Protein AF-A0A956FKY3-F1 (afdb_monomer)

pLDDT: mean 94.18, std 8.31, range [30.08, 98.75]

Mean predicted aligned error: 4.81 Å

Structure (mmCIF, N/CA/C/O backbone):
data_AF-A0A956FKY3-F1
#
_entry.id   AF-A0A956FKY3-F1
#
loop_
_atom_site.group_PDB
_atom_site.id
_atom_site.type_symbol
_atom_site.label_atom_id
_atom_site.label_alt_id
_atom_site.label_comp_id
_atom_site.label_asym_id
_atom_site.label_entity_id
_atom_site.label_seq_id
_atom_site.pdbx_PDB_ins_code
_atom_site.Cartn_x
_atom_site.Cartn_y
_atom_site.Cartn_z
_atom_site.occupancy
_atom_site.B_iso_or_equiv
_atom_site.auth_seq_id
_atom_site.auth_comp_id
_atom_site.auth_asym_id
_atom_site.auth_atom_id
_atom_site.pdbx_PDB_model_num
ATOM 1 N N . MET A 1 1 ? 9.135 12.611 33.250 1.00 30.08 1 MET A N 1
ATOM 2 C CA . MET A 1 1 ? 7.879 13.272 32.834 1.00 30.08 1 MET A CA 1
ATOM 3 C C . MET A 1 1 ? 7.200 12.344 31.849 1.00 30.08 1 MET A C 1
ATOM 5 O O . MET A 1 1 ? 7.888 11.856 30.963 1.00 30.08 1 MET A O 1
ATOM 9 N N . ALA A 1 2 ? 5.931 12.002 32.060 1.00 38.00 2 ALA A N 1
ATOM 10 C CA . ALA A 1 2 ? 5.207 11.146 31.126 1.00 38.00 2 ALA A CA 1
ATOM 11 C C . ALA A 1 2 ? 5.040 11.893 29.791 1.00 38.00 2 ALA A C 1
ATOM 13 O O . ALA A 1 2 ? 4.753 13.088 29.792 1.00 38.00 2 ALA A O 1
ATOM 14 N N . SER A 1 3 ? 5.276 11.222 28.660 1.00 47.31 3 SER A N 1
ATOM 15 C CA . SER A 1 3 ? 4.963 11.788 27.342 1.00 47.31 3 SER A CA 1
ATOM 16 C C . SER A 1 3 ? 3.470 12.150 27.273 1.00 47.31 3 SER A C 1
ATOM 18 O O . SER A 1 3 ? 2.673 11.409 27.851 1.00 47.31 3 SER A O 1
ATOM 20 N N . PRO A 1 4 ? 3.064 13.203 26.537 1.00 54.38 4 PRO A N 1
ATOM 21 C CA . PRO A 1 4 ? 1.665 13.648 26.448 1.00 54.38 4 PRO A CA 1
ATOM 22 C C . PRO A 1 4 ? 0.644 12.531 26.141 1.00 54.38 4 PRO A C 1
ATOM 24 O O . PRO A 1 4 ? -0.474 12.567 26.642 1.00 54.38 4 PRO A O 1
ATOM 27 N N . SER A 1 5 ? 1.057 11.495 25.398 1.00 66.69 5 SER A N 1
ATOM 28 C CA . SER A 1 5 ? 0.263 10.289 25.093 1.00 66.69 5 SER A CA 1
ATOM 29 C C . SER A 1 5 ? -0.125 9.450 26.323 1.00 66.69 5 SER A C 1
ATOM 31 O O . SER A 1 5 ? -1.253 8.968 26.435 1.00 66.69 5 SER A O 1
ATOM 33 N N . HIS A 1 6 ? 0.772 9.312 27.303 1.00 73.69 6 HIS A N 1
ATOM 34 C CA . HIS A 1 6 ? 0.527 8.470 28.478 1.00 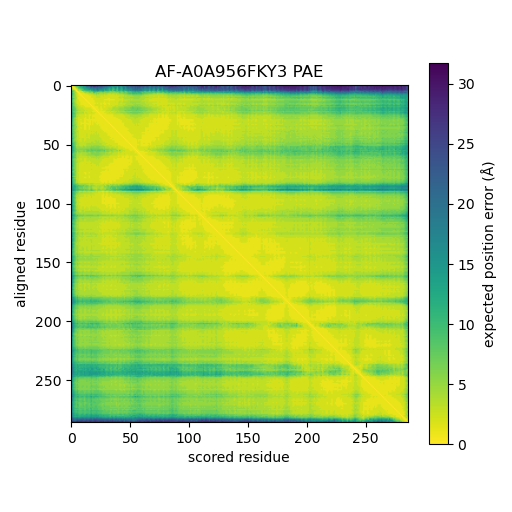73.69 6 HIS A CA 1
ATOM 35 C C . HIS A 1 6 ? -0.519 9.064 29.430 1.00 73.69 6 HIS A C 1
ATOM 37 O O . HIS A 1 6 ? -1.274 8.320 30.060 1.00 73.69 6 HIS A O 1
ATOM 43 N N . ASP A 1 7 ? -0.567 10.390 29.561 1.00 82.12 7 ASP A N 1
ATOM 44 C CA . ASP A 1 7 ? -1.541 11.050 30.435 1.00 82.12 7 ASP A CA 1
ATOM 45 C C . ASP A 1 7 ? -2.946 11.031 29.828 1.00 82.12 7 ASP A C 1
ATOM 47 O O . ASP A 1 7 ? -3.924 10.824 30.544 1.00 82.12 7 ASP A O 1
ATOM 51 N N . GLU A 1 8 ? -3.040 11.129 28.505 1.00 85.94 8 GLU A N 1
ATOM 52 C CA . GLU A 1 8 ? -4.288 10.994 27.757 1.00 85.94 8 GLU A CA 1
ATOM 53 C C . GLU A 1 8 ? -4.901 9.591 27.889 1.00 85.94 8 GLU A C 1
ATOM 55 O O . GLU A 1 8 ? -6.055 9.469 28.304 1.00 85.94 8 GLU A O 1
ATOM 60 N N . LEU A 1 9 ? -4.121 8.526 27.651 1.00 90.81 9 LEU A N 1
ATOM 61 C CA . LEU A 1 9 ? -4.578 7.138 27.827 1.00 90.81 9 LEU A CA 1
ATOM 62 C C . LEU A 1 9 ? -5.070 6.874 29.254 1.00 90.81 9 LEU A C 1
ATOM 64 O O . LEU A 1 9 ? -6.111 6.251 29.467 1.00 90.81 9 LEU A O 1
ATOM 68 N N . ARG A 1 10 ? -4.330 7.365 30.253 1.00 91.88 10 ARG A N 1
ATOM 69 C CA . ARG A 1 10 ? -4.696 7.219 31.667 1.00 91.88 10 ARG A CA 1
ATOM 70 C C . ARG A 1 10 ? -6.016 7.920 31.984 1.00 91.88 10 ARG A C 1
ATOM 72 O O . ARG A 1 10 ? -6.827 7.375 32.732 1.00 91.88 10 ARG A O 1
ATOM 79 N N . ASN A 1 11 ? -6.221 9.116 31.439 1.00 93.06 11 ASN A N 1
ATOM 80 C CA . ASN A 1 11 ? -7.438 9.891 31.653 1.00 93.06 11 ASN A CA 1
ATOM 81 C C . ASN A 1 11 ? -8.646 9.242 30.965 1.00 93.06 11 ASN A C 1
ATOM 83 O O . ASN A 1 11 ? -9.682 9.104 31.610 1.00 93.06 11 ASN A O 1
ATOM 87 N N . LEU A 1 12 ? -8.498 8.762 29.724 1.00 94.56 12 LEU A N 1
ATOM 88 C CA . LEU A 1 12 ? -9.552 8.027 29.011 1.00 94.56 12 LEU A CA 1
ATOM 89 C C . LEU A 1 12 ? -9.970 6.762 29.766 1.00 94.56 12 LEU A C 1
ATOM 91 O O . LEU A 1 12 ? -11.156 6.556 30.000 1.00 94.56 12 LEU A O 1
ATOM 95 N N . ARG A 1 13 ? -9.006 5.959 30.236 1.00 96.50 13 ARG A N 1
ATOM 96 C CA . ARG A 1 13 ? -9.297 4.756 31.038 1.00 96.50 13 ARG A CA 1
ATOM 97 C C . ARG A 1 13 ? -10.067 5.075 32.316 1.00 96.50 13 ARG A C 1
ATOM 99 O O . ARG A 1 13 ? -10.985 4.346 32.673 1.00 96.50 13 ARG A O 1
ATOM 106 N N . ARG A 1 14 ? -9.694 6.152 33.016 1.00 96.19 14 ARG A N 1
ATOM 107 C CA . ARG A 1 14 ? -10.397 6.593 34.232 1.00 96.19 14 ARG A CA 1
ATOM 108 C C . ARG A 1 14 ? -11.817 7.049 33.939 1.00 96.19 14 ARG A C 1
ATOM 110 O O . ARG A 1 14 ? -12.701 6.744 34.728 1.00 96.19 14 ARG A O 1
ATOM 117 N N . LEU A 1 15 ? -12.009 7.772 32.838 1.00 95.62 15 LEU A N 1
ATOM 118 C CA . LEU A 1 15 ? -13.326 8.223 32.412 1.00 95.62 15 LEU A CA 1
ATOM 119 C C . LEU A 1 15 ? -14.222 7.022 32.098 1.00 95.62 15 LEU A C 1
ATOM 121 O O . LEU A 1 15 ? -15.263 6.888 32.722 1.00 95.62 15 LEU A O 1
ATOM 125 N N . ILE A 1 16 ? -13.758 6.098 31.250 1.00 96.31 16 ILE A N 1
ATOM 126 C CA . ILE A 1 16 ? -14.490 4.872 30.888 1.00 96.31 16 ILE A CA 1
ATOM 127 C C . ILE A 1 16 ? -14.849 4.048 32.131 1.00 96.31 16 ILE A C 1
ATOM 129 O O . ILE A 1 16 ? -15.977 3.589 32.258 1.00 96.31 16 ILE A O 1
ATOM 133 N N . ALA A 1 17 ? -13.922 3.896 33.082 1.00 96.56 17 ALA A N 1
ATOM 134 C CA . ALA A 1 17 ? -14.175 3.162 34.324 1.00 96.56 17 ALA A CA 1
ATOM 135 C C . ALA A 1 17 ? -15.218 3.828 35.244 1.00 96.56 17 ALA A C 1
ATOM 137 O O . ALA A 1 17 ? -15.746 3.170 36.138 1.00 96.56 17 ALA A O 1
ATOM 138 N N . ALA A 1 18 ? -15.480 5.123 35.062 1.00 96.62 18 ALA A N 1
ATOM 139 C CA . ALA A 1 18 ? -16.460 5.894 35.823 1.00 96.62 18 ALA A CA 1
ATOM 140 C C . ALA A 1 18 ? -17.780 6.116 35.061 1.00 96.62 18 ALA A C 1
ATOM 142 O O . ALA A 1 18 ? -18.677 6.770 35.595 1.00 96.62 18 ALA A O 1
ATOM 143 N N . THR A 1 19 ? -17.903 5.605 33.834 1.00 96.12 19 THR A N 1
ATOM 144 C CA . THR A 1 19 ? -19.086 5.753 32.981 1.00 96.12 19 THR A CA 1
ATOM 145 C C . THR A 1 19 ? -19.807 4.413 32.860 1.00 96.12 19 THR A C 1
ATOM 147 O O . THR A 1 19 ? -19.181 3.365 32.727 1.00 96.12 19 THR A O 1
ATOM 150 N N . GLU A 1 20 ? -21.136 4.434 32.909 1.00 94.94 20 GLU A N 1
ATOM 151 C CA . GLU A 1 20 ? -21.949 3.232 32.718 1.00 94.94 20 GLU A CA 1
ATOM 152 C C . GLU A 1 20 ? -21.892 2.772 31.248 1.00 94.94 20 GLU A C 1
ATOM 154 O O . GLU A 1 20 ? -22.045 3.607 30.356 1.00 94.94 20 GLU A O 1
ATOM 159 N N . PRO A 1 21 ? -21.755 1.467 30.947 1.00 93.31 21 PRO A N 1
ATOM 160 C CA . PRO A 1 21 ? -21.710 0.972 29.565 1.00 93.31 21 PRO A CA 1
ATOM 161 C C . PRO A 1 21 ? -22.947 1.289 28.713 1.00 93.31 21 PRO A C 1
ATOM 163 O O . PRO A 1 21 ? -22.881 1.216 27.488 1.00 93.31 21 PRO A O 1
ATOM 166 N N . SER A 1 22 ? -24.081 1.600 29.348 1.00 92.31 22 SER A N 1
ATOM 167 C CA . SER A 1 22 ? -25.326 2.006 28.685 1.00 92.31 22 SER A CA 1
ATOM 168 C C . SER A 1 22 ? -25.385 3.500 28.345 1.00 92.31 22 SER A C 1
ATOM 170 O O . SER A 1 22 ? -26.332 3.928 27.682 1.00 92.31 22 SER A O 1
ATOM 172 N N . ASP A 1 23 ? -24.399 4.288 28.784 1.00 94.31 23 ASP A N 1
ATOM 173 C CA . ASP A 1 23 ? -24.273 5.697 28.428 1.00 94.31 23 ASP A CA 1
ATOM 174 C C . ASP A 1 23 ? -24.096 5.849 26.907 1.00 94.31 23 ASP A C 1
ATOM 176 O O . ASP A 1 23 ? -23.362 5.095 26.261 1.00 94.31 23 ASP A O 1
ATOM 180 N N . ALA A 1 24 ? -24.780 6.835 26.325 1.00 91.19 24 ALA A N 1
ATOM 181 C CA . ALA A 1 24 ? -24.771 7.076 24.885 1.00 91.19 24 ALA A CA 1
ATOM 182 C C . ALA A 1 24 ? -23.376 7.442 24.346 1.00 91.19 24 ALA A C 1
ATOM 184 O O . ALA A 1 24 ? -23.082 7.162 23.180 1.00 91.19 24 ALA A O 1
ATOM 185 N N . ASP A 1 25 ? -22.518 8.032 25.184 1.00 92.25 25 ASP A N 1
ATOM 186 C CA . ASP A 1 25 ? -21.156 8.425 24.823 1.00 92.25 25 ASP A CA 1
ATOM 187 C C . ASP A 1 25 ? -20.130 7.305 25.063 1.00 92.25 25 ASP A C 1
ATOM 189 O O . ASP A 1 25 ? -19.002 7.390 24.573 1.00 92.25 25 ASP A O 1
ATOM 193 N N . TYR A 1 26 ? -20.497 6.223 25.757 1.00 95.56 26 TYR A N 1
ATOM 194 C CA . TYR A 1 26 ? -19.585 5.115 26.054 1.00 95.56 26 TYR A CA 1
ATOM 195 C C . TYR A 1 26 ? -18.869 4.532 24.817 1.00 95.56 26 TYR A C 1
ATOM 197 O O . TYR A 1 26 ? -17.637 4.459 24.838 1.00 95.56 26 TYR A O 1
ATOM 205 N N . PRO A 1 27 ? -19.551 4.181 23.701 1.00 96.00 27 PRO A N 1
ATOM 206 C CA . PRO A 1 27 ? -18.868 3.619 22.531 1.00 96.00 27 PRO A CA 1
ATOM 207 C C . PRO A 1 27 ? -17.919 4.618 21.852 1.00 96.00 27 PRO A C 1
ATOM 209 O O . PRO A 1 27 ? -16.913 4.217 21.271 1.00 96.00 27 PRO A O 1
ATOM 212 N N . GLU A 1 28 ? -18.186 5.922 21.963 1.00 96.12 28 GLU A N 1
ATOM 213 C CA . GLU A 1 28 ? -17.266 6.965 21.500 1.00 96.12 28 GLU A CA 1
ATOM 214 C C . GLU A 1 28 ? -15.996 7.005 22.363 1.00 96.12 28 GLU A C 1
ATOM 216 O O . GLU A 1 28 ? -14.896 7.182 21.838 1.00 96.12 28 GLU A O 1
ATOM 221 N N . MET A 1 29 ? -16.120 6.818 23.680 1.00 96.44 29 MET A N 1
ATOM 222 C CA . MET A 1 29 ? -14.962 6.743 24.577 1.00 96.44 29 MET A CA 1
ATOM 223 C C . MET A 1 29 ? -14.114 5.499 24.298 1.00 96.44 29 MET A C 1
ATOM 225 O O . MET A 1 29 ? -12.886 5.612 24.234 1.00 96.44 29 MET A O 1
ATOM 229 N N . LEU A 1 30 ? -14.753 4.342 24.079 1.00 97.62 30 LEU A N 1
ATOM 230 C CA . LEU A 1 30 ? -14.067 3.116 23.661 1.00 97.62 30 LEU A CA 1
ATOM 231 C C . LEU A 1 30 ? -13.315 3.329 22.345 1.00 97.62 30 LEU A C 1
ATOM 233 O O . LEU A 1 30 ? -12.148 2.952 22.247 1.00 97.62 30 LEU A O 1
ATOM 237 N N . LEU A 1 31 ? -13.953 3.980 21.365 1.00 97.44 31 LEU A N 1
ATOM 238 C CA . LEU A 1 31 ? -13.365 4.225 20.048 1.00 97.44 31 LEU A CA 1
ATOM 239 C C . LEU A 1 31 ? -12.107 5.086 20.175 1.00 97.44 31 LEU A C 1
ATOM 241 O O . LEU A 1 31 ? -11.050 4.714 19.676 1.00 97.44 31 LEU A O 1
ATOM 245 N N . ARG A 1 32 ? -12.193 6.188 20.927 1.00 96.88 32 ARG A N 1
ATOM 246 C CA . ARG A 1 32 ? -11.050 7.080 21.178 1.00 96.88 32 ARG A CA 1
ATOM 247 C C . ARG A 1 32 ? -9.908 6.379 21.900 1.00 96.88 32 ARG A C 1
ATOM 249 O O . ARG A 1 32 ? -8.746 6.624 21.584 1.00 96.88 32 ARG A O 1
ATOM 256 N N . LEU A 1 33 ? -10.218 5.523 22.876 1.00 97.81 33 LEU A N 1
ATOM 257 C CA . LEU A 1 33 ? -9.195 4.732 23.551 1.00 97.81 33 LEU A CA 1
ATOM 258 C C . LEU A 1 33 ? -8.532 3.755 22.570 1.00 97.81 33 LEU A C 1
ATOM 260 O O . LEU A 1 33 ? -7.306 3.695 22.528 1.00 97.81 33 LEU A O 1
ATOM 264 N N . ALA A 1 34 ? -9.314 3.038 21.760 1.00 98.06 34 ALA A N 1
ATOM 265 C CA . ALA A 1 34 ? -8.808 2.095 20.766 1.00 98.06 34 ALA A CA 1
ATOM 266 C C . ALA A 1 34 ? -7.906 2.777 19.723 1.00 98.06 34 ALA A C 1
ATOM 268 O O . ALA A 1 34 ? -6.781 2.322 19.504 1.00 98.06 34 ALA A O 1
ATOM 269 N N . ASP A 1 35 ? -8.345 3.904 19.156 1.00 96.56 35 ASP A N 1
ATOM 270 C CA . ASP A 1 35 ? -7.558 4.712 18.216 1.00 96.56 35 ASP A CA 1
ATOM 271 C C . ASP A 1 35 ? -6.221 5.127 18.840 1.00 96.56 35 ASP A C 1
ATOM 273 O O . ASP A 1 35 ? -5.154 4.959 18.241 1.00 96.56 35 ASP A O 1
ATOM 277 N N . ARG A 1 36 ? -6.249 5.588 20.097 1.00 96.31 36 ARG A N 1
ATOM 278 C CA . ARG A 1 36 ? -5.037 6.026 20.792 1.00 96.31 36 ARG A CA 1
ATOM 279 C C . ARG A 1 36 ? -4.064 4.885 21.078 1.00 96.31 36 ARG A C 1
ATOM 281 O O . ARG A 1 36 ? -2.851 5.072 20.983 1.00 96.31 36 ARG A O 1
ATOM 288 N N . LEU A 1 37 ? -4.574 3.701 21.408 1.00 97.19 37 LEU A N 1
ATOM 289 C CA . LEU A 1 37 ? -3.758 2.497 21.578 1.00 97.19 37 LEU A CA 1
ATOM 290 C C . LEU A 1 37 ? -3.096 2.081 20.253 1.00 97.19 37 LEU A C 1
ATOM 292 O O . LEU A 1 37 ? -1.919 1.717 20.250 1.00 97.19 37 LEU A O 1
ATOM 296 N N . VAL A 1 38 ? -3.809 2.179 19.124 1.00 96.62 38 VAL A N 1
ATOM 297 C CA . VAL A 1 38 ? -3.250 1.910 17.785 1.00 96.62 38 VAL A CA 1
ATOM 298 C C . VAL A 1 38 ? -2.150 2.912 17.430 1.00 96.62 38 VAL A C 1
ATOM 300 O O . VAL A 1 38 ? -1.106 2.517 16.905 1.00 96.62 38 VAL A O 1
ATOM 303 N N . GLU A 1 39 ? -2.343 4.196 17.729 1.00 94.81 39 GLU A N 1
ATOM 304 C CA . GLU A 1 39 ? -1.312 5.218 17.533 1.00 94.81 39 GLU A CA 1
ATOM 305 C C . GLU A 1 39 ? -0.057 4.947 18.370 1.00 94.81 39 GLU A C 1
ATOM 307 O O . GLU A 1 39 ? 1.053 4.982 17.833 1.00 94.81 39 GLU A O 1
ATOM 312 N N . ASP A 1 40 ? -0.215 4.641 19.662 1.00 95.38 40 ASP A N 1
ATOM 313 C CA . ASP A 1 40 ? 0.922 4.348 20.541 1.00 95.38 40 ASP A CA 1
ATOM 314 C C . ASP A 1 40 ? 1.627 3.044 20.134 1.00 95.38 40 ASP A C 1
ATOM 316 O O . ASP A 1 40 ? 2.856 2.969 20.186 1.00 95.38 40 ASP A O 1
ATOM 320 N N . SER A 1 41 ? 0.881 2.045 19.642 1.00 96.06 41 SER A N 1
ATOM 321 C CA . SER A 1 41 ? 1.465 0.854 19.016 1.00 96.06 41 SER A CA 1
ATOM 322 C C . SER A 1 41 ? 2.345 1.235 17.830 1.00 96.06 41 SER A C 1
ATOM 324 O O . SER A 1 41 ? 3.513 0.856 17.803 1.00 96.06 41 SER A O 1
ATOM 326 N N . ARG A 1 42 ? 1.812 1.994 16.862 1.00 95.19 42 ARG A N 1
ATOM 327 C CA . ARG A 1 42 ? 2.550 2.386 15.651 1.00 95.19 42 ARG A CA 1
ATOM 328 C C . ARG A 1 42 ? 3.825 3.148 16.000 1.00 95.19 42 ARG A C 1
ATOM 330 O O . ARG A 1 42 ? 4.878 2.864 15.442 1.00 95.19 42 ARG A O 1
ATOM 337 N N . HIS A 1 43 ? 3.751 4.061 16.967 1.00 95.12 43 HIS A N 1
ATOM 338 C CA . HIS A 1 43 ? 4.925 4.793 17.427 1.00 95.12 43 HIS A CA 1
ATOM 339 C C . HIS A 1 43 ? 6.014 3.857 17.973 1.00 95.12 43 HIS A C 1
ATOM 341 O O . HIS A 1 43 ? 7.190 4.021 17.652 1.00 95.12 43 HIS A O 1
ATOM 347 N N . LYS A 1 44 ? 5.645 2.846 18.771 1.00 95.25 44 LYS A N 1
ATOM 348 C CA . LYS A 1 44 ? 6.621 1.872 19.285 1.00 95.25 44 LYS A CA 1
ATOM 349 C C . LYS A 1 44 ? 7.244 1.036 18.175 1.00 95.25 44 LYS A C 1
ATOM 351 O O . LYS A 1 44 ? 8.442 0.782 18.235 1.00 95.25 44 LYS A O 1
ATOM 356 N N . GLU A 1 45 ? 6.472 0.657 17.161 1.00 95.31 45 GLU A N 1
ATOM 357 C CA . GLU A 1 45 ? 6.991 -0.058 15.990 1.00 95.31 45 GLU A CA 1
ATOM 358 C C . GLU A 1 45 ? 7.959 0.792 15.174 1.00 95.31 45 GLU A C 1
ATOM 360 O O . GLU A 1 45 ? 9.001 0.300 14.752 1.00 95.31 45 GLU A O 1
ATOM 365 N N . GLU A 1 46 ? 7.662 2.078 14.990 1.00 96.19 46 GLU A N 1
ATOM 366 C CA . GLU A 1 46 ? 8.564 3.015 14.317 1.00 96.19 46 GLU A CA 1
ATOM 367 C C . GLU A 1 46 ? 9.889 3.160 15.076 1.00 96.19 46 GLU A C 1
ATOM 369 O O . GLU A 1 46 ? 10.962 3.121 14.468 1.00 96.19 46 GLU A O 1
ATOM 374 N N . VAL A 1 47 ? 9.837 3.270 16.409 1.00 97.19 47 VAL A N 1
ATOM 375 C CA . VAL A 1 47 ? 11.043 3.311 17.250 1.00 97.19 47 VAL A CA 1
ATOM 376 C C . VAL A 1 47 ? 11.813 1.991 17.159 1.00 97.19 47 VAL A C 1
ATOM 378 O O . VAL A 1 47 ? 13.028 2.015 16.962 1.00 97.19 47 VAL A O 1
ATOM 381 N N . ALA A 1 48 ? 11.126 0.849 17.250 1.00 97.19 48 ALA A N 1
ATOM 382 C CA . ALA A 1 48 ? 11.729 -0.476 17.124 1.00 97.19 48 ALA A CA 1
ATOM 383 C C . ALA A 1 48 ? 12.431 -0.649 15.766 1.00 97.19 48 ALA A C 1
ATOM 385 O O . ALA A 1 48 ? 13.608 -1.006 15.719 1.00 97.19 48 ALA A O 1
ATOM 386 N N . ALA A 1 49 ? 11.761 -0.300 14.665 1.00 96.56 49 ALA A N 1
ATOM 387 C CA . ALA A 1 49 ? 12.329 -0.345 13.321 1.00 96.56 49 ALA A CA 1
ATOM 388 C C . ALA A 1 49 ? 13.546 0.585 13.172 1.00 96.56 49 ALA A C 1
ATOM 390 O O . ALA A 1 49 ? 14.540 0.208 12.548 1.00 96.56 49 ALA A O 1
ATOM 391 N N . GLY A 1 50 ? 13.501 1.776 13.778 1.00 97.56 50 GLY A N 1
ATOM 392 C CA . GLY A 1 50 ? 14.636 2.698 13.826 1.00 97.56 50 GLY A CA 1
ATOM 393 C C . GLY A 1 50 ? 15.846 2.114 14.562 1.00 97.56 50 GLY A C 1
ATOM 394 O O . GLY A 1 50 ? 16.971 2.217 14.073 1.00 97.56 50 GLY A O 1
ATOM 395 N N . LEU A 1 51 ? 15.621 1.446 15.698 1.00 97.50 51 LEU A N 1
ATOM 396 C CA . LEU A 1 51 ? 16.667 0.755 16.459 1.00 97.50 51 LEU A CA 1
ATOM 397 C C . LEU A 1 51 ? 17.264 -0.424 15.679 1.00 97.50 51 LEU A C 1
ATOM 399 O O . LEU A 1 51 ? 18.487 -0.563 15.633 1.00 97.50 51 LEU A O 1
ATOM 403 N N . VAL A 1 52 ? 16.429 -1.228 15.014 1.00 96.88 52 VAL A N 1
ATOM 404 C CA . VAL A 1 52 ? 16.883 -2.314 14.128 1.00 96.88 52 VAL A CA 1
ATOM 405 C C . VAL A 1 52 ? 17.748 -1.758 12.995 1.00 96.88 52 VAL A C 1
ATOM 407 O O . VAL A 1 52 ? 18.847 -2.258 12.760 1.00 96.88 52 VAL A O 1
ATOM 410 N N . GLY A 1 53 ? 17.305 -0.683 12.336 1.00 95.75 53 GLY A N 1
ATOM 411 C CA . GLY A 1 53 ? 18.072 -0.015 11.281 1.00 95.75 53 GLY A CA 1
ATOM 412 C C . GLY A 1 53 ? 19.414 0.557 11.757 1.00 95.75 53 GLY A C 1
ATOM 413 O O . GLY A 1 53 ? 20.356 0.641 10.972 1.00 95.75 53 GLY A O 1
ATOM 414 N N . ALA A 1 54 ? 19.521 0.905 13.042 1.00 97.00 54 ALA A N 1
ATOM 415 C CA . ALA A 1 54 ? 20.751 1.369 13.683 1.00 97.00 54 ALA A CA 1
ATOM 416 C C . ALA A 1 54 ? 21.638 0.234 14.241 1.00 97.00 54 ALA A C 1
ATOM 418 O O . ALA A 1 54 ? 22.711 0.512 14.776 1.00 97.00 54 ALA A O 1
ATOM 419 N N . GLY A 1 55 ? 21.218 -1.031 14.126 1.00 96.44 55 GLY A N 1
ATOM 420 C CA . GLY A 1 55 ? 21.971 -2.187 14.622 1.00 96.44 55 GLY A CA 1
ATOM 421 C C . GLY A 1 55 ? 21.920 -2.377 16.143 1.00 96.44 55 GLY A C 1
ATOM 422 O O . GLY A 1 55 ? 22.865 -2.921 16.715 1.00 96.44 55 GLY A O 1
ATOM 423 N N . ALA A 1 56 ? 20.854 -1.919 16.808 1.00 96.75 56 ALA A N 1
ATOM 424 C CA . ALA A 1 56 ? 20.655 -2.119 18.244 1.00 96.75 56 ALA A CA 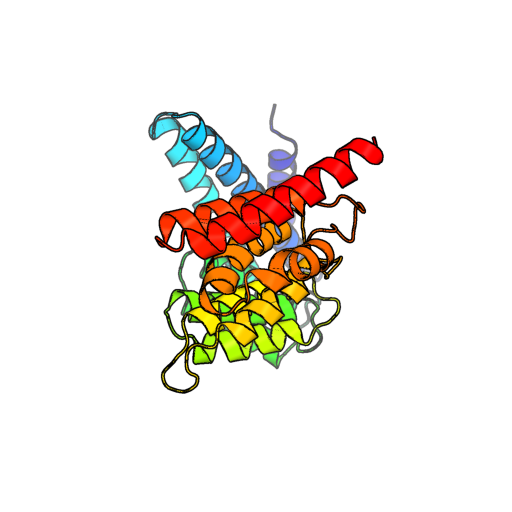1
ATOM 425 C C . ALA A 1 56 ? 20.493 -3.606 18.617 1.00 96.75 56 ALA A C 1
ATOM 427 O O . ALA A 1 56 ? 20.119 -4.444 17.794 1.00 96.75 56 ALA A O 1
ATOM 428 N N . ALA A 1 57 ? 20.752 -3.943 19.885 1.00 96.44 57 ALA A N 1
ATOM 429 C CA . ALA A 1 57 ? 20.593 -5.311 20.370 1.00 96.44 57 ALA A CA 1
ATOM 430 C C . ALA A 1 57 ? 19.110 -5.688 20.542 1.00 96.44 57 ALA A C 1
ATOM 432 O O . ALA A 1 57 ? 18.294 -4.859 20.939 1.00 96.44 57 ALA A O 1
ATOM 433 N N . ALA A 1 58 ? 18.776 -6.972 20.360 1.00 96.25 58 ALA A N 1
ATOM 434 C CA . ALA A 1 58 ? 17.401 -7.479 20.476 1.00 96.25 58 ALA A CA 1
ATOM 435 C C . ALA A 1 58 ? 16.716 -7.099 21.804 1.00 96.25 58 ALA A C 1
ATOM 437 O O . ALA A 1 58 ? 15.571 -6.669 21.805 1.00 96.25 58 ALA A O 1
ATOM 438 N N . ARG A 1 59 ? 17.453 -7.119 22.924 1.00 97.06 59 ARG A N 1
ATOM 439 C CA . ARG A 1 59 ? 16.958 -6.712 24.257 1.00 97.06 59 ARG A CA 1
ATOM 440 C C . ARG A 1 59 ? 16.406 -5.277 24.333 1.00 97.06 59 ARG A C 1
ATOM 442 O O . ARG A 1 59 ? 15.707 -4.954 25.287 1.00 97.06 59 ARG A O 1
ATOM 449 N N . GLU A 1 60 ? 16.778 -4.409 23.391 1.00 95.69 60 GLU A N 1
ATOM 450 C CA . GLU A 1 60 ? 16.296 -3.024 23.291 1.00 95.69 60 GLU A CA 1
ATOM 451 C C . GLU A 1 60 ? 15.056 -2.919 22.387 1.00 95.69 60 GLU A C 1
ATOM 453 O O . GLU A 1 60 ? 14.233 -2.027 22.576 1.00 95.69 60 GLU A O 1
ATOM 458 N N . VAL A 1 61 ? 14.907 -3.847 21.438 1.00 97.31 61 VAL A N 1
ATOM 459 C CA . VAL A 1 61 ? 13.849 -3.873 20.416 1.00 97.31 61 VAL A CA 1
ATOM 460 C C . VAL A 1 61 ? 12.642 -4.692 20.882 1.00 97.31 61 VAL A C 1
ATOM 462 O O . VAL A 1 61 ? 11.514 -4.202 20.849 1.00 97.31 61 VAL A O 1
ATOM 465 N N . GLU A 1 62 ? 12.875 -5.906 21.388 1.00 97.56 62 GLU A N 1
ATOM 466 C CA . GLU A 1 62 ? 11.831 -6.867 21.773 1.00 97.56 62 GLU A CA 1
ATOM 467 C C . GLU A 1 62 ? 10.783 -6.285 22.746 1.00 97.56 62 GLU A C 1
ATOM 469 O O . GLU A 1 62 ? 9.590 -6.518 22.534 1.00 97.56 62 GLU A O 1
ATOM 474 N N . PRO A 1 63 ? 11.139 -5.485 23.778 1.00 98.12 63 PRO A N 1
ATOM 475 C CA . PRO A 1 63 ? 10.133 -4.896 24.663 1.00 98.12 63 PRO A CA 1
ATOM 476 C C . PRO A 1 63 ? 9.194 -3.911 23.954 1.00 98.12 63 PRO A C 1
ATOM 478 O O . PRO A 1 63 ? 8.026 -3.802 24.331 1.00 98.12 63 PRO A O 1
ATOM 481 N N . LEU A 1 64 ? 9.682 -3.189 22.938 1.00 97.56 64 LEU A N 1
ATOM 482 C CA . LEU A 1 64 ? 8.875 -2.245 22.160 1.00 97.56 64 LEU A CA 1
ATOM 483 C C . LEU A 1 64 ? 7.894 -2.986 21.253 1.00 97.56 64 LEU A C 1
ATOM 485 O O . LEU A 1 64 ? 6.720 -2.623 21.206 1.00 97.56 64 LEU A O 1
ATOM 489 N N . GLU A 1 65 ? 8.351 -4.047 20.590 1.00 96.19 65 GLU A N 1
ATOM 490 C CA . GLU A 1 65 ? 7.513 -4.902 19.742 1.00 96.19 65 GLU A CA 1
ATOM 491 C C . GLU A 1 65 ? 6.444 -5.640 20.561 1.00 96.19 65 GLU A C 1
ATOM 493 O O . GLU A 1 65 ? 5.270 -5.690 20.174 1.00 96.19 65 GLU A O 1
ATOM 498 N N . ALA A 1 66 ? 6.817 -6.156 21.737 1.00 97.81 66 ALA A N 1
ATOM 499 C CA . ALA A 1 66 ? 5.881 -6.778 22.668 1.00 97.81 66 ALA A CA 1
ATOM 500 C C . ALA A 1 66 ? 4.829 -5.773 23.162 1.00 97.81 66 ALA A C 1
ATOM 502 O O . ALA A 1 66 ? 3.634 -6.079 23.171 1.00 97.81 66 ALA A O 1
ATOM 503 N N . ALA A 1 67 ? 5.247 -4.553 23.516 1.00 97.06 67 ALA A N 1
ATOM 504 C CA . ALA A 1 67 ? 4.332 -3.492 23.922 1.00 97.06 67 ALA A CA 1
ATOM 505 C C . ALA A 1 67 ? 3.387 -3.074 22.783 1.00 97.06 67 ALA A C 1
ATOM 507 O O . ALA A 1 67 ? 2.186 -2.947 23.013 1.00 97.06 67 ALA A O 1
ATOM 508 N N . ALA A 1 68 ? 3.890 -2.911 21.556 1.00 96.62 68 ALA A N 1
ATOM 509 C CA . ALA A 1 68 ? 3.067 -2.615 20.382 1.00 96.62 68 ALA A CA 1
ATOM 510 C C . ALA A 1 68 ? 2.013 -3.708 20.139 1.00 96.62 68 ALA A C 1
ATOM 512 O O . ALA A 1 68 ? 0.828 -3.434 19.945 1.00 96.62 68 ALA A O 1
ATOM 513 N N . THR A 1 69 ? 2.427 -4.971 20.232 1.00 97.00 69 THR A N 1
ATOM 514 C CA . THR A 1 69 ? 1.531 -6.125 20.089 1.00 97.00 69 THR A CA 1
ATOM 515 C C . THR A 1 69 ? 0.437 -6.132 21.155 1.00 97.00 69 THR A C 1
ATOM 517 O O . THR A 1 69 ? -0.735 -6.308 20.820 1.00 97.00 69 THR A O 1
ATOM 520 N N . ALA A 1 70 ? 0.785 -5.878 22.419 1.00 97.50 70 ALA A N 1
ATOM 521 C CA . ALA A 1 70 ? -0.184 -5.807 23.511 1.00 97.50 70 ALA A CA 1
ATOM 522 C C . ALA A 1 70 ? -1.202 -4.669 23.317 1.00 97.50 70 ALA A C 1
ATOM 524 O O . ALA A 1 70 ? -2.402 -4.884 23.483 1.00 97.50 70 ALA A O 1
ATOM 525 N N . LEU A 1 71 ? -0.743 -3.484 22.902 1.00 97.31 71 LEU A N 1
ATOM 526 C CA . LEU A 1 71 ? -1.611 -2.332 22.636 1.00 97.31 71 LEU A CA 1
ATOM 527 C C . LEU A 1 71 ? -2.603 -2.604 21.500 1.00 97.31 71 LEU A C 1
ATOM 529 O O . LEU A 1 71 ? -3.779 -2.265 21.617 1.00 97.31 71 LEU A O 1
ATOM 533 N N . ARG A 1 72 ? -2.166 -3.266 20.421 1.00 97.31 72 ARG A N 1
ATOM 534 C CA . ARG A 1 72 ? -3.072 -3.685 19.337 1.00 97.31 72 ARG A CA 1
ATOM 535 C C . ARG A 1 72 ? -4.088 -4.719 19.776 1.00 97.31 72 ARG A C 1
ATOM 537 O O . ARG A 1 72 ? -5.238 -4.634 19.356 1.00 97.31 72 ARG A O 1
ATOM 544 N N . ALA A 1 73 ? -3.673 -5.693 20.581 1.00 97.81 73 ALA A N 1
ATOM 545 C CA . ALA A 1 73 ? -4.583 -6.706 21.098 1.00 97.81 73 ALA A CA 1
ATOM 546 C C . ALA A 1 73 ? -5.680 -6.065 21.961 1.00 97.81 73 ALA A C 1
ATOM 548 O O . ALA A 1 73 ? -6.853 -6.410 21.824 1.00 97.81 73 ALA A O 1
ATOM 549 N N . GLU A 1 74 ? -5.314 -5.084 22.787 1.00 98.19 74 GLU A N 1
ATOM 550 C CA . GLU A 1 74 ? -6.276 -4.313 23.568 1.00 98.19 74 GL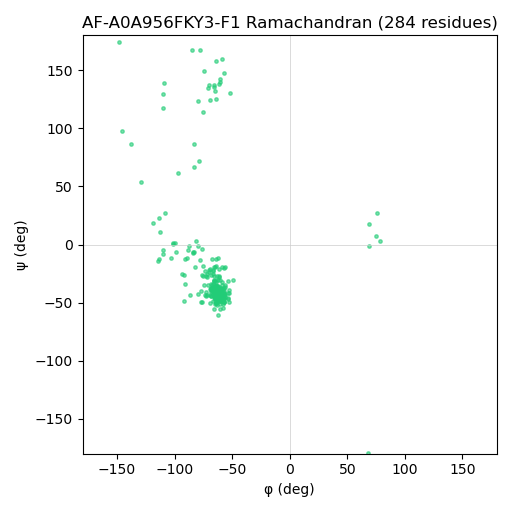U A CA 1
ATOM 551 C C . GLU A 1 74 ? -7.207 -3.479 22.675 1.00 98.19 74 GLU A C 1
ATOM 553 O O . GLU A 1 74 ? -8.423 -3.559 22.826 1.00 98.19 74 GLU A O 1
ATOM 558 N N . ALA A 1 75 ? -6.670 -2.745 21.695 1.00 98.44 75 ALA A N 1
ATOM 559 C CA . ALA A 1 75 ? -7.489 -1.983 20.752 1.00 98.44 75 ALA A CA 1
ATOM 560 C C . ALA A 1 75 ? -8.485 -2.877 19.993 1.00 98.44 75 ALA A C 1
ATOM 562 O O . ALA A 1 75 ? -9.657 -2.531 19.862 1.00 98.44 75 ALA A O 1
ATOM 563 N N . ALA A 1 76 ? -8.049 -4.056 19.539 1.00 98.31 76 ALA A N 1
ATOM 564 C CA . ALA A 1 76 ? -8.911 -5.027 18.871 1.00 98.31 76 ALA A CA 1
ATOM 565 C C . ALA A 1 76 ? -10.067 -5.501 19.765 1.00 98.31 76 ALA A C 1
ATOM 567 O O . ALA A 1 76 ? -11.184 -5.665 19.273 1.00 98.31 76 ALA A O 1
ATOM 568 N N . ALA A 1 77 ? -9.824 -5.694 21.065 1.00 98.12 77 ALA A N 1
ATOM 569 C CA . ALA A 1 77 ? -10.876 -6.043 22.015 1.00 98.12 77 ALA A CA 1
ATOM 570 C C . ALA A 1 77 ? -11.910 -4.913 22.159 1.00 98.12 77 ALA A C 1
ATOM 572 O O . ALA A 1 77 ? -13.107 -5.183 22.116 1.00 98.12 77 ALA A O 1
ATOM 573 N N . LEU A 1 78 ? -11.462 -3.655 22.235 1.00 98.00 78 LEU A N 1
ATOM 574 C CA . LEU A 1 78 ? -12.356 -2.494 22.316 1.00 98.00 78 LEU A CA 1
ATOM 575 C C . LEU A 1 78 ? -13.186 -2.309 21.038 1.00 98.00 78 LEU A C 1
ATOM 577 O O . LEU A 1 78 ? -14.385 -2.050 21.115 1.00 98.00 78 LEU A O 1
ATOM 581 N N . TYR A 1 79 ? -12.593 -2.493 19.853 1.00 98.25 79 TYR A N 1
ATOM 582 C CA . TYR A 1 79 ? -13.363 -2.470 18.606 1.00 98.25 79 TYR A CA 1
ATOM 583 C C . TYR A 1 79 ? -14.402 -3.591 18.562 1.00 98.25 79 TYR A C 1
ATOM 585 O O . TYR A 1 79 ? -15.535 -3.345 18.159 1.00 98.25 79 TYR A O 1
ATOM 593 N N . ALA A 1 80 ? -14.050 -4.806 18.995 1.00 97.06 80 ALA A N 1
ATOM 594 C CA . ALA A 1 80 ? -15.005 -5.908 19.084 1.00 97.06 80 ALA A CA 1
ATOM 595 C C . ALA A 1 80 ? -16.162 -5.583 20.047 1.00 97.06 80 ALA A C 1
ATOM 597 O O . ALA A 1 80 ? -17.318 -5.833 19.715 1.00 97.06 80 ALA A O 1
ATOM 598 N N . GLU A 1 81 ? -15.871 -4.950 21.186 1.00 96.62 81 GLU A N 1
ATOM 599 C CA . GLU A 1 81 ? -16.889 -4.483 22.131 1.00 96.62 81 GLU A CA 1
ATOM 600 C C . GLU A 1 81 ? -17.831 -3.446 21.502 1.00 96.62 81 GLU A C 1
ATOM 602 O O . GLU A 1 81 ? -19.046 -3.574 21.631 1.00 96.62 81 GLU A O 1
ATOM 607 N N . ILE A 1 82 ? -17.308 -2.477 20.743 1.00 96.69 82 ILE A N 1
ATOM 608 C CA . ILE A 1 82 ? -18.131 -1.504 20.001 1.00 96.69 82 ILE A CA 1
ATOM 609 C C . ILE A 1 82 ? -19.054 -2.198 18.986 1.00 96.69 82 ILE A C 1
ATOM 611 O O . ILE A 1 82 ? -20.186 -1.765 18.774 1.00 96.69 82 ILE A O 1
ATOM 615 N N . ILE A 1 83 ? -18.567 -3.254 18.332 1.00 95.62 83 ILE A N 1
ATOM 616 C CA . ILE A 1 83 ? -19.266 -3.945 17.241 1.00 95.62 83 ILE A CA 1
ATOM 617 C C . ILE A 1 83 ? -20.380 -4.870 17.754 1.00 95.62 83 ILE A C 1
ATOM 619 O O . ILE A 1 83 ? -21.431 -4.963 17.109 1.00 95.62 83 ILE A O 1
ATOM 623 N N . ASP A 1 84 ? -20.135 -5.575 18.861 1.00 93.50 84 ASP A N 1
ATOM 624 C CA . ASP A 1 84 ? -21.013 -6.634 19.377 1.00 93.50 84 ASP A CA 1
ATOM 625 C C . ASP A 1 84 ? -21.729 -6.243 20.688 1.00 93.50 84 ASP A C 1
ATOM 627 O O . ASP A 1 84 ? -22.582 -6.985 21.183 1.00 93.50 84 ASP A O 1
ATOM 631 N N . GLY A 1 85 ? -21.420 -5.070 21.249 1.00 91.31 85 GLY A N 1
ATOM 632 C CA . GLY A 1 85 ? -22.026 -4.564 22.476 1.00 91.31 85 GLY A CA 1
ATOM 633 C C . GLY A 1 85 ? -23.529 -4.280 22.320 1.00 91.31 85 GLY A C 1
ATOM 634 O O . GLY A 1 85 ? -23.945 -3.590 21.384 1.00 91.31 85 GLY A O 1
ATOM 635 N N . PRO A 1 86 ? -24.382 -4.747 23.254 1.00 86.81 86 PRO A N 1
ATOM 636 C CA . PRO A 1 86 ? -25.840 -4.685 23.110 1.00 86.81 86 PRO A CA 1
ATOM 637 C C . PRO A 1 86 ? -26.399 -3.255 23.121 1.00 86.81 86 PRO A C 1
ATOM 639 O O . PRO A 1 86 ? -27.480 -3.010 22.590 1.00 86.81 86 PRO A O 1
ATOM 642 N N . HIS A 1 87 ? -25.666 -2.306 23.706 1.00 85.94 87 HIS A N 1
ATOM 643 C CA . HIS A 1 87 ? -26.060 -0.899 23.786 1.00 85.94 87 HIS A CA 1
ATOM 644 C C . HIS A 1 87 ? -25.600 -0.071 22.571 1.00 85.94 87 HIS A C 1
ATOM 646 O O . HIS A 1 87 ? -25.973 1.094 22.457 1.00 85.94 87 HIS A O 1
ATOM 652 N N . TYR A 1 88 ? -24.828 -0.655 21.640 1.00 88.81 88 TYR A N 1
ATOM 653 C CA . TYR A 1 88 ? -24.112 0.084 20.585 1.00 88.81 88 TYR A CA 1
ATOM 654 C C . TYR A 1 88 ? -24.631 -0.182 19.167 1.00 88.81 88 TYR A C 1
ATOM 656 O O . TYR A 1 88 ? -24.030 0.271 18.195 1.00 88.81 88 TYR A O 1
ATOM 664 N N . ALA A 1 89 ? -25.780 -0.853 19.024 1.00 80.00 89 ALA A N 1
ATOM 665 C CA . ALA A 1 89 ? -26.343 -1.265 17.731 1.00 80.00 89 ALA A CA 1
ATOM 666 C C . ALA A 1 89 ? -26.562 -0.121 16.712 1.00 80.00 89 ALA A C 1
ATOM 668 O O . ALA A 1 89 ? -26.678 -0.374 15.513 1.00 80.00 89 ALA A O 1
ATOM 669 N N . HIS A 1 90 ? -26.621 1.134 17.170 1.00 85.06 90 HIS A N 1
ATOM 670 C CA . HIS A 1 90 ? -26.786 2.330 16.334 1.00 85.06 90 HIS A CA 1
ATOM 671 C C . HIS A 1 90 ? -25.611 3.309 16.432 1.00 85.06 90 HIS A C 1
ATOM 673 O O . HIS A 1 90 ? -25.753 4.489 16.102 1.00 85.06 90 HIS A O 1
ATOM 679 N N . PHE A 1 91 ? -24.451 2.853 16.904 1.00 94.44 91 PHE A N 1
ATOM 680 C CA . PHE A 1 91 ? -23.284 3.712 16.990 1.00 94.44 91 PHE A CA 1
ATOM 681 C C . PHE A 1 91 ? -22.830 4.148 15.589 1.00 94.44 91 PHE A C 1
ATOM 683 O O . PHE A 1 91 ? -22.592 3.345 14.692 1.00 94.44 91 PHE A O 1
ATOM 690 N N . ARG A 1 92 ? -22.714 5.462 15.384 1.00 94.00 92 ARG A N 1
ATOM 691 C CA . ARG A 1 92 ? -22.490 6.053 14.053 1.00 94.00 92 ARG A CA 1
ATOM 692 C C . ARG A 1 92 ? -21.158 5.671 13.397 1.00 94.00 92 ARG A C 1
ATOM 694 O O . ARG A 1 92 ? -21.022 5.872 12.198 1.00 94.00 92 ARG A O 1
ATOM 701 N N . ALA A 1 93 ? -20.193 5.187 14.180 1.00 96.31 93 ALA A N 1
ATOM 702 C CA . ALA A 1 93 ? -18.848 4.830 13.729 1.00 96.31 93 ALA A CA 1
ATOM 703 C C . ALA A 1 93 ? -18.573 3.316 13.832 1.00 96.31 93 ALA A C 1
ATOM 705 O O . ALA A 1 93 ? -17.420 2.887 13.907 1.00 96.31 93 ALA A O 1
ATOM 706 N N . THR A 1 94 ? -19.620 2.480 13.834 1.00 97.06 94 THR A N 1
ATOM 707 C CA . THR A 1 94 ? -19.465 1.017 13.762 1.00 97.06 94 THR A CA 1
ATOM 708 C C . THR A 1 94 ? -18.721 0.584 12.496 1.00 97.06 94 THR A C 1
ATOM 710 O O . THR A 1 94 ? -17.958 -0.376 12.536 1.00 97.06 94 THR A O 1
ATOM 713 N N . ASP A 1 95 ? -18.878 1.301 11.383 1.00 98.00 95 ASP A N 1
ATOM 714 C CA . ASP A 1 95 ? -18.132 1.064 10.144 1.00 98.00 95 ASP A CA 1
ATOM 715 C C . ASP A 1 95 ? -16.614 1.249 10.323 1.00 98.00 95 ASP A C 1
ATOM 717 O O . ASP A 1 95 ? -15.827 0.445 9.818 1.00 98.00 95 ASP A O 1
ATOM 721 N N . VAL A 1 96 ? -16.205 2.264 11.091 1.00 97.75 96 VAL A N 1
ATOM 722 C CA . VAL A 1 96 ? -14.808 2.489 11.483 1.00 97.75 96 VAL A CA 1
ATOM 723 C C . VAL A 1 96 ? -14.314 1.337 12.351 1.00 97.75 96 VAL A C 1
ATOM 725 O O . VAL A 1 96 ? -13.295 0.740 12.017 1.00 97.75 96 VAL A O 1
ATOM 728 N N . ALA A 1 97 ? -15.053 0.961 13.399 1.00 98.12 97 ALA A N 1
ATOM 729 C CA . ALA A 1 97 ? -14.656 -0.137 14.282 1.00 98.12 97 ALA A CA 1
ATOM 730 C C . ALA A 1 97 ? -14.501 -1.471 13.525 1.00 98.12 97 ALA A C 1
ATOM 732 O O . ALA A 1 97 ? -13.520 -2.189 13.726 1.00 98.12 97 ALA A O 1
ATOM 733 N N . LEU A 1 98 ? -15.428 -1.784 12.609 1.00 98.44 98 LEU A N 1
ATOM 734 C CA . LEU A 1 98 ? -15.357 -2.970 11.747 1.00 98.44 98 LEU A CA 1
ATOM 735 C C . LEU A 1 98 ? -14.084 -2.978 10.893 1.00 98.44 98 LEU A C 1
ATOM 737 O O . LEU A 1 98 ? -13.410 -4.008 10.800 1.00 98.44 98 LEU A O 1
ATOM 741 N N . TYR A 1 99 ? -13.756 -1.841 10.273 1.00 98.38 99 TYR A N 1
ATOM 742 C CA . TYR A 1 99 ? -12.549 -1.704 9.464 1.00 98.38 99 TYR A CA 1
ATOM 743 C C . TYR A 1 99 ? -11.276 -1.846 10.307 1.00 98.38 99 TYR A C 1
ATOM 745 O O . TYR A 1 99 ? -10.410 -2.645 9.955 1.00 98.38 99 TYR A O 1
ATOM 753 N N . GLU A 1 100 ? -11.156 -1.106 11.411 1.00 98.31 100 GLU A N 1
ATOM 754 C CA . GLU A 1 100 ? -9.934 -1.091 12.226 1.00 98.31 100 GLU A CA 1
ATOM 755 C C . GLU A 1 100 ? -9.680 -2.461 12.883 1.00 98.31 100 GLU A C 1
ATOM 757 O O . GLU A 1 100 ? -8.547 -2.950 12.877 1.00 98.31 100 GLU A O 1
ATOM 762 N N . LEU A 1 101 ? -10.730 -3.162 13.339 1.00 98.44 101 LEU A N 1
ATOM 763 C CA . LEU A 1 101 ? -10.609 -4.545 13.815 1.00 98.44 101 LEU A CA 1
ATOM 764 C C . LEU A 1 101 ? -10.074 -5.478 12.718 1.00 98.44 101 LEU A C 1
ATOM 766 O O . LEU A 1 101 ? -9.168 -6.279 12.966 1.00 98.44 101 LEU A O 1
ATOM 770 N N . ALA A 1 102 ? -10.619 -5.385 11.502 1.00 98.12 102 ALA A N 1
ATOM 771 C CA . ALA A 1 102 ? -10.140 -6.180 10.378 1.00 98.12 102 ALA A CA 1
ATOM 772 C C . ALA A 1 102 ? -8.694 -5.847 10.000 1.00 98.12 102 ALA A C 1
ATOM 774 O O . ALA A 1 102 ? -7.921 -6.760 9.715 1.00 98.12 102 ALA A O 1
ATOM 775 N N . ALA A 1 103 ? -8.318 -4.568 10.016 1.00 97.50 103 ALA A N 1
ATOM 776 C CA . ALA A 1 103 ? -6.966 -4.121 9.710 1.00 97.50 103 ALA A CA 1
ATOM 777 C C . ALA A 1 103 ? -5.952 -4.676 10.722 1.00 97.50 103 ALA A C 1
ATOM 779 O O . ALA A 1 103 ? -4.924 -5.219 10.314 1.00 97.50 103 ALA A O 1
ATOM 780 N N . ILE A 1 104 ? -6.267 -4.630 12.024 1.00 97.25 104 ILE A N 1
ATOM 781 C CA . ILE A 1 104 ? -5.422 -5.221 13.073 1.00 97.25 104 ILE A CA 1
ATOM 782 C C . ILE A 1 104 ? -5.275 -6.732 12.864 1.00 97.25 104 ILE A C 1
ATOM 784 O O . ILE A 1 104 ? -4.156 -7.246 12.879 1.00 97.25 104 ILE A O 1
ATOM 788 N N . ARG A 1 105 ? -6.381 -7.447 12.622 1.00 96.44 105 ARG A N 1
ATOM 789 C CA . ARG A 1 105 ? -6.348 -8.897 12.368 1.00 96.44 105 ARG A CA 1
ATOM 790 C C . ARG A 1 105 ? -5.541 -9.241 11.118 1.00 96.44 105 ARG A C 1
ATOM 792 O O . ARG A 1 105 ? -4.702 -10.135 11.161 1.00 96.44 105 ARG A O 1
ATOM 799 N N . SER A 1 106 ? -5.722 -8.486 10.035 1.00 95.56 106 SER A N 1
ATOM 800 C CA . SER A 1 106 ? -4.953 -8.651 8.800 1.00 95.56 106 SER A CA 1
ATOM 801 C C . SER A 1 106 ? -3.455 -8.451 9.031 1.00 95.56 106 SER A C 1
ATOM 803 O O . 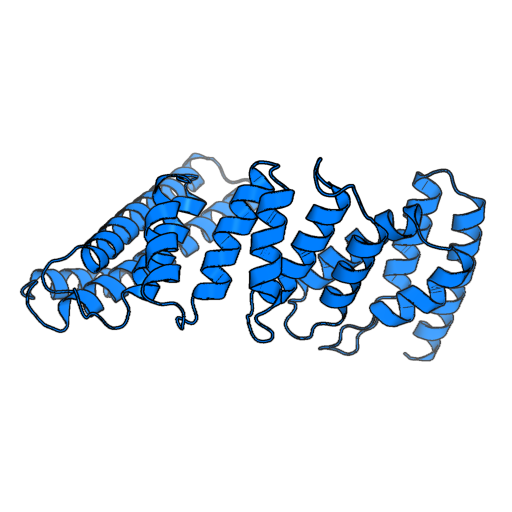SER A 1 106 ? -2.659 -9.258 8.558 1.00 95.56 106 SER A O 1
ATOM 805 N N . ALA A 1 107 ? -3.064 -7.405 9.764 1.00 92.50 107 ALA A N 1
ATOM 806 C CA . ALA A 1 107 ? -1.664 -7.130 10.089 1.00 92.50 107 ALA A CA 1
ATOM 807 C C . ALA A 1 107 ? -1.038 -8.225 10.970 1.00 92.50 107 ALA A C 1
ATOM 809 O O . ALA A 1 107 ? 0.149 -8.509 10.845 1.00 92.50 107 ALA A O 1
ATOM 810 N N . ALA A 1 108 ? -1.841 -8.878 11.814 1.00 91.81 108 ALA A N 1
ATOM 811 C CA . ALA A 1 108 ? -1.429 -10.031 12.612 1.00 91.81 108 ALA A CA 1
ATOM 812 C C . ALA A 1 108 ? -1.408 -11.362 11.827 1.00 91.81 108 ALA A C 1
ATOM 814 O O . ALA A 1 108 ? -1.092 -12.401 12.402 1.00 91.81 108 ALA A O 1
ATOM 815 N N . GLY A 1 109 ? -1.775 -11.362 10.539 1.00 91.94 109 GLY A N 1
ATOM 816 C CA . GLY A 1 109 ? -1.913 -12.580 9.732 1.00 91.94 109 GLY A CA 1
ATOM 817 C C . GLY A 1 109 ? -3.171 -13.405 10.042 1.00 91.94 109 GLY A C 1
ATOM 818 O O . GLY A 1 109 ? -3.345 -14.493 9.492 1.00 91.94 109 GLY A O 1
ATOM 819 N N . ASP A 1 110 ? -4.080 -12.900 10.883 1.00 94.25 110 ASP A N 1
ATOM 820 C CA . ASP A 1 110 ? -5.380 -13.518 11.160 1.00 94.25 110 ASP A CA 1
ATOM 821 C C . ASP A 1 110 ? -6.371 -13.229 10.021 1.00 94.25 110 ASP A C 1
ATOM 823 O O . ASP A 1 110 ? -7.325 -12.446 10.114 1.00 94.25 110 ASP A O 1
ATOM 827 N N . HIS A 1 111 ? -6.125 -13.893 8.896 1.00 89.00 111 HIS A N 1
ATOM 828 C CA . HIS A 1 111 ? -6.939 -13.757 7.696 1.00 89.00 111 HIS A CA 1
ATOM 829 C C . HIS A 1 111 ? -8.333 -14.363 7.845 1.00 89.00 111 HIS A C 1
ATOM 831 O O . HIS A 1 111 ? -9.228 -14.006 7.086 1.00 89.00 111 HIS A O 1
ATOM 837 N N . VAL A 1 112 ? -8.542 -15.280 8.791 1.00 92.25 112 VAL A N 1
ATOM 838 C CA . VAL A 1 112 ? -9.874 -15.833 9.062 1.00 92.25 112 VAL A CA 1
ATOM 839 C C . VAL A 1 112 ? -10.690 -14.806 9.839 1.00 92.25 112 VAL A C 1
ATOM 841 O O . VAL A 1 112 ? -11.798 -14.459 9.422 1.00 92.25 112 VAL A O 1
ATOM 844 N N . GLY A 1 113 ? -10.124 -14.256 10.913 1.00 93.31 113 GLY A N 1
ATOM 845 C CA . GLY A 1 113 ? -10.797 -13.285 11.760 1.00 93.31 113 GLY A CA 1
ATOM 846 C C . GLY A 1 113 ? -11.029 -11.934 11.087 1.00 93.31 113 GLY A C 1
ATOM 847 O O . GLY A 1 113 ? -11.991 -11.256 11.446 1.00 93.31 113 GLY A O 1
ATOM 848 N N . MET A 1 114 ? -10.223 -11.517 10.105 1.00 95.94 114 MET A N 1
ATOM 849 C CA . MET A 1 114 ? -10.488 -10.254 9.396 1.00 95.94 114 MET A CA 1
ATOM 850 C C . MET A 1 114 ? -11.737 -10.311 8.494 1.00 95.94 114 MET A C 1
ATOM 852 O O . MET A 1 114 ? -12.315 -9.270 8.187 1.00 95.94 114 MET A O 1
ATOM 856 N N . ARG A 1 115 ? -12.165 -11.505 8.043 1.00 95.62 115 ARG A N 1
ATOM 857 C CA . ARG A 1 115 ? -13.204 -11.642 7.000 1.00 95.62 115 ARG A CA 1
ATOM 858 C C . ARG A 1 115 ? -14.563 -11.153 7.462 1.00 95.62 115 ARG A C 1
ATOM 860 O O . ARG A 1 115 ? -15.201 -10.402 6.732 1.00 95.62 115 ARG A O 1
ATOM 867 N N . GLU A 1 116 ? -15.006 -11.587 8.637 1.00 95.75 116 GLU A N 1
ATOM 868 C CA . GLU A 1 116 ? -16.362 -11.283 9.097 1.00 95.75 116 GLU A CA 1
ATOM 869 C C . GLU A 1 116 ? -16.590 -9.775 9.303 1.00 95.75 116 GLU A C 1
ATOM 871 O O . GLU A 1 116 ? -17.555 -9.253 8.739 1.00 95.75 116 GLU A O 1
ATOM 876 N N . PRO A 1 117 ? -15.696 -9.021 9.980 1.00 97.31 117 PRO A N 1
ATOM 877 C CA . PRO A 1 117 ? -15.857 -7.573 10.086 1.00 97.31 117 PRO A CA 1
ATOM 878 C C . PRO A 1 117 ? -15.876 -6.861 8.723 1.00 97.31 117 PRO A C 1
ATOM 880 O O . PRO A 1 117 ? -16.702 -5.974 8.511 1.00 97.31 117 PRO A O 1
ATOM 883 N N . LEU A 1 118 ? -15.041 -7.278 7.760 1.00 97.75 118 LEU A N 1
ATOM 884 C CA . LEU A 1 118 ? -15.052 -6.694 6.411 1.00 97.75 118 LEU A CA 1
ATOM 885 C C . LEU A 1 118 ? -16.337 -7.010 5.638 1.00 97.75 118 LEU A C 1
ATOM 887 O O . LEU A 1 118 ? -16.856 -6.147 4.930 1.00 97.75 118 LEU A O 1
ATOM 891 N N . LEU A 1 119 ? -16.863 -8.233 5.754 1.00 96.88 119 LEU A N 1
ATOM 892 C CA . LEU A 1 119 ? -18.125 -8.611 5.115 1.00 96.88 119 LEU A CA 1
ATOM 893 C C . LEU A 1 119 ? -19.300 -7.823 5.701 1.00 96.88 119 LEU A C 1
ATOM 895 O O . LEU A 1 119 ? -20.118 -7.314 4.933 1.00 96.88 119 LEU A O 1
ATOM 899 N N . ARG A 1 120 ? -19.351 -7.664 7.030 1.00 97.00 120 ARG A N 1
ATOM 900 C CA . ARG A 1 120 ? -20.328 -6.795 7.706 1.00 97.00 120 ARG A CA 1
ATOM 901 C C . ARG A 1 120 ? -20.205 -5.349 7.236 1.00 97.00 120 ARG A C 1
ATOM 903 O O . ARG A 1 120 ? -21.211 -4.758 6.872 1.00 97.00 120 ARG A O 1
ATOM 910 N N . LEU A 1 121 ? -18.991 -4.804 7.149 1.00 97.94 121 LEU A N 1
ATOM 911 C CA . LEU A 1 121 ? -18.749 -3.446 6.651 1.00 97.94 121 LEU A CA 1
ATOM 912 C C . LEU A 1 121 ? -19.306 -3.249 5.232 1.00 97.94 121 LEU A C 1
ATOM 914 O O . LEU A 1 121 ? -20.063 -2.313 4.989 1.00 97.94 121 LEU A O 1
ATOM 918 N N . VAL A 1 122 ? -18.999 -4.161 4.307 1.00 97.00 122 VAL A N 1
ATOM 919 C CA . VAL A 1 122 ? -19.482 -4.081 2.916 1.00 97.00 122 VAL A CA 1
ATOM 920 C C . VAL A 1 122 ? -21.001 -4.254 2.813 1.00 97.00 122 VAL A C 1
ATOM 922 O O . VAL A 1 122 ? -21.628 -3.605 1.975 1.00 97.00 122 VAL A O 1
ATOM 925 N N . ARG A 1 123 ? -21.593 -5.128 3.633 1.00 97.00 123 ARG A N 1
ATOM 926 C CA . ARG A 1 123 ? -23.032 -5.433 3.614 1.00 97.00 123 ARG A CA 1
ATOM 927 C C . ARG A 1 123 ? -23.867 -4.337 4.275 1.00 97.00 123 ARG A C 1
ATOM 929 O O . ARG A 1 123 ? -24.853 -3.898 3.692 1.00 97.00 123 ARG A O 1
ATOM 936 N N . ASP A 1 124 ? -23.475 -3.928 5.475 1.00 96.25 124 ASP A N 1
ATOM 937 C CA . ASP A 1 124 ? -24.288 -3.099 6.368 1.00 96.25 124 ASP A CA 1
ATOM 938 C C . ASP A 1 124 ? -23.980 -1.603 6.191 1.00 96.25 124 ASP A C 1
ATOM 940 O O . ASP A 1 124 ? -24.854 -0.764 6.401 1.00 96.25 124 ASP A O 1
ATOM 944 N N . PHE A 1 125 ? -22.770 -1.256 5.730 1.00 97.19 125 PHE A N 1
ATOM 945 C CA . PHE A 1 125 ? -22.323 0.128 5.540 1.00 97.19 125 PHE A CA 1
ATOM 946 C C . PHE A 1 125 ? -21.731 0.377 4.135 1.00 97.19 125 PHE A C 1
ATOM 948 O O . PHE A 1 125 ? -20.629 0.916 4.011 1.00 97.19 125 PHE A O 1
ATOM 955 N N . PRO A 1 126 ? -22.449 0.061 3.038 1.00 96.19 126 PRO A N 1
ATOM 956 C CA . PRO A 1 126 ? -21.915 0.133 1.670 1.00 96.19 126 PRO A CA 1
ATOM 957 C C . PRO A 1 126 ? -21.539 1.548 1.194 1.00 96.19 126 PRO A C 1
ATOM 959 O O . PRO A 1 126 ? -20.897 1.691 0.156 1.00 96.19 126 PRO A O 1
ATOM 962 N N . GLN A 1 127 ? -21.951 2.590 1.923 1.00 95.31 127 GLN A N 1
ATOM 963 C CA . GLN A 1 127 ? -21.607 3.994 1.660 1.00 95.31 127 GLN A CA 1
ATOM 964 C C . GLN A 1 127 ? -20.469 4.510 2.555 1.00 95.31 127 GLN A C 1
ATOM 966 O O . GLN A 1 127 ? -20.113 5.684 2.473 1.00 95.31 127 GLN A O 1
ATOM 971 N N . SER A 1 128 ? -19.910 3.662 3.426 1.00 96.88 128 SER A N 1
ATOM 972 C CA . SER A 1 128 ? -18.821 4.058 4.313 1.00 96.88 128 SER A CA 1
ATOM 973 C C . SER A 1 128 ? -17.599 4.511 3.503 1.00 96.88 128 SER A C 1
ATOM 975 O O . SER A 1 128 ? -17.218 3.848 2.530 1.00 96.88 128 SER A O 1
ATOM 977 N N . PRO A 1 129 ? -16.902 5.582 3.925 1.00 96.19 129 PRO A N 1
ATOM 978 C CA . PRO A 1 129 ? -15.629 5.967 3.322 1.00 96.19 129 PRO A CA 1
ATOM 979 C C . PRO A 1 129 ? -14.539 4.893 3.492 1.00 96.19 129 PRO A C 1
ATOM 981 O O . PRO A 1 129 ? -13.509 4.976 2.830 1.00 96.19 129 PRO A O 1
ATOM 984 N N . ARG A 1 130 ? -14.752 3.874 4.340 1.00 97.56 130 ARG A N 1
ATOM 985 C CA . ARG A 1 130 ? -13.832 2.743 4.548 1.00 97.56 130 ARG A CA 1
ATOM 986 C C . ARG A 1 130 ? -13.977 1.621 3.518 1.00 97.56 130 ARG A C 1
ATOM 988 O O . ARG A 1 130 ? -13.162 0.703 3.510 1.00 97.56 130 ARG A O 1
ATOM 995 N N . ILE A 1 131 ? -14.973 1.673 2.631 1.00 98.12 131 ILE A N 1
ATOM 996 C CA . ILE A 1 131 ? -15.212 0.619 1.630 1.00 98.12 131 ILE A CA 1
ATOM 997 C C . ILE A 1 131 ? -14.015 0.387 0.685 1.00 98.12 131 ILE A C 1
ATOM 999 O O . ILE A 1 131 ? -13.656 -0.777 0.485 1.00 98.12 131 ILE A O 1
ATOM 1003 N N . PRO A 1 132 ? -13.344 1.420 0.130 1.00 98.00 132 PRO A N 1
ATOM 1004 C CA . PRO A 1 132 ? -12.140 1.210 -0.676 1.00 98.00 132 PRO A CA 1
ATOM 1005 C C . PRO A 1 132 ? -11.028 0.512 0.116 1.00 98.00 132 PRO A C 1
ATOM 1007 O O . PRO A 1 132 ? -10.428 -0.438 -0.382 1.00 98.00 132 PRO A O 1
ATOM 1010 N N . SER A 1 133 ? -10.802 0.919 1.367 1.00 97.81 133 SER A N 1
ATOM 1011 C CA . SER A 1 133 ? -9.796 0.321 2.249 1.00 97.81 133 SER A CA 1
ATOM 1012 C C . SER A 1 133 ? -10.145 -1.134 2.612 1.00 97.81 133 SER A C 1
ATOM 1014 O O . SER A 1 133 ? -9.270 -1.997 2.640 1.00 97.81 133 SER A O 1
ATOM 1016 N N . ALA A 1 134 ? -11.428 -1.453 2.807 1.00 97.94 134 ALA A N 1
ATOM 1017 C CA . ALA A 1 134 ? -11.900 -2.818 3.041 1.00 97.94 134 ALA A CA 1
ATOM 1018 C C . ALA A 1 134 ? -11.674 -3.738 1.831 1.00 97.94 134 ALA A C 1
ATOM 1020 O O . ALA A 1 134 ? -11.195 -4.865 1.981 1.00 97.94 134 ALA A O 1
ATOM 1021 N N . TYR A 1 135 ? -11.974 -3.264 0.617 1.00 98.38 135 TYR A N 1
ATOM 1022 C CA . TYR A 1 135 ? -11.635 -4.009 -0.597 1.00 98.38 135 TYR A CA 1
ATOM 1023 C C . TYR A 1 135 ? -10.129 -4.173 -0.763 1.00 98.38 135 TYR A C 1
ATOM 1025 O O . TYR A 1 135 ? -9.692 -5.235 -1.205 1.00 98.38 135 TYR A O 1
ATOM 1033 N N . LEU A 1 136 ? -9.343 -3.167 -0.378 1.00 98.25 136 LEU A N 1
ATOM 1034 C CA . LEU A 1 136 ? -7.893 -3.252 -0.440 1.00 98.25 136 LEU A CA 1
ATOM 1035 C C . LEU A 1 136 ? -7.341 -4.355 0.473 1.00 98.25 136 LEU A C 1
ATOM 1037 O O . LEU A 1 136 ? -6.507 -5.129 0.016 1.00 98.25 136 LEU A O 1
ATOM 1041 N N . LEU A 1 137 ? -7.844 -4.491 1.704 1.00 97.56 137 LEU A N 1
ATOM 1042 C CA . LEU A 1 137 ? -7.424 -5.566 2.615 1.00 97.56 137 LEU A CA 1
ATOM 1043 C C . LEU A 1 137 ? -7.695 -6.961 2.032 1.00 97.56 137 LEU A C 1
ATOM 1045 O O . LEU A 1 137 ? -6.825 -7.831 2.076 1.00 97.56 137 LEU A O 1
ATOM 1049 N N . PHE A 1 138 ? -8.864 -7.175 1.416 1.00 97.69 138 PHE A N 1
ATOM 1050 C CA . PHE A 1 138 ? -9.123 -8.422 0.690 1.00 97.69 138 PHE A CA 1
ATOM 1051 C C . PHE A 1 138 ? -8.158 -8.616 -0.482 1.00 97.69 138 PHE A C 1
ATOM 1053 O O . PHE A 1 138 ? -7.649 -9.720 -0.674 1.00 97.69 138 PHE A O 1
ATOM 1060 N N . ALA A 1 139 ? -7.905 -7.565 -1.263 1.00 98.19 139 ALA A N 1
ATOM 1061 C CA . ALA A 1 139 ? -7.016 -7.632 -2.414 1.00 98.19 139 ALA A CA 1
ATOM 1062 C C . ALA A 1 139 ? -5.583 -8.007 -2.013 1.00 98.19 139 ALA A C 1
ATOM 1064 O O . ALA A 1 139 ? -5.018 -8.935 -2.588 1.00 98.19 139 ALA A O 1
ATOM 1065 N N . ASP A 1 140 ? -5.031 -7.337 -0.999 1.00 97.31 140 ASP A N 1
ATOM 1066 C CA . ASP A 1 140 ? -3.685 -7.584 -0.479 1.00 97.31 140 ASP A CA 1
ATOM 1067 C C . ASP A 1 140 ? -3.555 -8.995 0.113 1.00 97.31 140 ASP A C 1
ATOM 1069 O O . ASP A 1 140 ? -2.532 -9.654 -0.094 1.00 97.31 140 ASP A O 1
ATOM 1073 N N . TYR A 1 141 ? -4.603 -9.502 0.771 1.00 96.00 141 TYR A N 1
ATOM 1074 C CA . TYR A 1 141 ? -4.651 -10.890 1.230 1.00 96.00 141 TYR A CA 1
ATOM 1075 C C . TYR A 1 141 ? -4.550 -11.884 0.070 1.00 96.00 141 TYR A C 1
ATOM 1077 O O . TYR A 1 141 ? -3.640 -12.714 0.053 1.00 96.00 141 TYR A O 1
ATOM 1085 N N . TYR A 1 142 ? -5.434 -11.782 -0.927 1.00 97.19 142 TYR A N 1
ATOM 1086 C CA . TYR A 1 1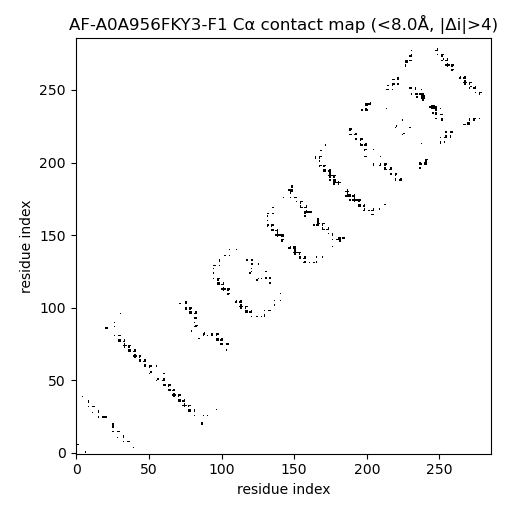42 ? -5.410 -12.702 -2.067 1.00 97.19 142 TYR A CA 1
ATOM 1087 C C . TYR A 1 142 ? -4.124 -12.568 -2.886 1.00 97.19 142 TYR A C 1
ATOM 1089 O O . TYR A 1 142 ? -3.594 -13.567 -3.368 1.00 97.19 142 TYR A O 1
ATOM 1097 N N . PHE A 1 143 ? -3.582 -11.354 -3.009 1.00 97.88 143 PHE A N 1
ATOM 1098 C CA . PHE A 1 143 ? -2.301 -11.124 -3.668 1.00 97.88 143 PHE A CA 1
ATOM 1099 C C . PHE A 1 143 ? -1.173 -11.867 -2.948 1.00 97.88 143 PHE A C 1
ATOM 1101 O O . PHE A 1 143 ? -0.397 -12.578 -3.586 1.00 97.88 143 PHE A O 1
ATOM 1108 N N . SER A 1 144 ? -1.108 -11.738 -1.621 1.00 95.50 144 SER A N 1
ATOM 1109 C CA . SER A 1 144 ? -0.087 -12.386 -0.789 1.00 95.50 144 SER A CA 1
ATOM 1110 C C . SER A 1 144 ? -0.219 -13.911 -0.792 1.00 95.50 144 SER A C 1
ATOM 1112 O O . SER A 1 144 ? 0.787 -14.612 -0.740 1.00 95.50 144 SER A O 1
ATOM 1114 N N . ALA A 1 145 ? -1.442 -14.430 -0.927 1.00 95.38 145 ALA A N 1
ATOM 1115 C CA . ALA A 1 145 ? -1.720 -15.857 -1.078 1.00 95.38 145 ALA A CA 1
ATOM 1116 C C . ALA A 1 145 ? -1.407 -16.413 -2.486 1.00 95.38 145 ALA A C 1
ATOM 1118 O O . ALA A 1 145 ? -1.560 -17.609 -2.720 1.00 95.38 145 ALA A O 1
ATOM 1119 N N . GLY A 1 146 ? -0.994 -15.573 -3.444 1.00 96.19 146 GLY A N 1
ATOM 1120 C CA . GLY A 1 146 ? -0.765 -15.995 -4.831 1.00 96.19 146 GLY A CA 1
ATOM 1121 C C . GLY A 1 146 ? -2.047 -16.143 -5.663 1.00 96.19 146 GLY A C 1
ATOM 1122 O O . GLY A 1 146 ? -1.988 -16.507 -6.838 1.00 96.19 146 GLY A O 1
ATOM 1123 N N . GLU A 1 147 ? -3.213 -15.824 -5.101 1.00 97.38 147 GLU A N 1
ATOM 1124 C CA . GLU A 1 147 ? -4.521 -15.940 -5.747 1.00 97.38 147 GLU A CA 1
ATOM 1125 C C . GLU A 1 147 ? -4.824 -14.721 -6.633 1.00 97.38 147 GLU A C 1
ATOM 1127 O O . GLU A 1 147 ? -5.732 -13.924 -6.381 1.00 97.38 147 GLU A O 1
ATOM 1132 N N . MET A 1 148 ? -4.050 -14.574 -7.710 1.00 98.12 148 MET A N 1
ATOM 1133 C CA . MET A 1 148 ? -4.058 -13.387 -8.576 1.00 98.12 148 MET A CA 1
ATOM 1134 C C . MET A 1 148 ? -5.440 -13.055 -9.164 1.00 98.12 148 MET A C 1
ATOM 1136 O O . MET A 1 148 ? -5.784 -11.881 -9.279 1.00 98.12 148 MET A O 1
ATOM 1140 N N . ALA A 1 149 ? -6.263 -14.060 -9.484 1.00 97.38 149 ALA A N 1
ATOM 1141 C CA . ALA A 1 149 ? -7.617 -13.841 -10.003 1.00 97.38 149 ALA A CA 1
ATOM 1142 C C . ALA A 1 149 ? -8.553 -13.200 -8.960 1.00 97.38 149 ALA A C 1
ATOM 1144 O O . ALA A 1 149 ? -9.339 -12.311 -9.294 1.00 97.38 149 ALA A O 1
ATOM 1145 N N . HIS A 1 150 ? -8.461 -13.609 -7.690 1.00 97.56 150 HIS A N 1
ATOM 1146 C CA . HIS A 1 150 ? -9.226 -12.991 -6.607 1.00 97.56 150 HIS A CA 1
ATOM 1147 C C . HIS A 1 150 ? -8.677 -11.607 -6.268 1.00 97.56 150 HIS A C 1
ATOM 1149 O O . HIS A 1 150 ? -9.457 -10.658 -6.170 1.00 97.56 150 HIS A O 1
ATOM 1155 N N . ALA A 1 151 ? -7.350 -11.477 -6.171 1.00 98.38 151 ALA A N 1
ATOM 1156 C CA . ALA A 1 151 ? -6.681 -10.202 -5.927 1.00 98.38 151 ALA A CA 1
ATOM 1157 C C . ALA A 1 151 ? -7.120 -9.146 -6.946 1.00 98.38 151 ALA A C 1
ATOM 1159 O O . ALA A 1 151 ? -7.511 -8.040 -6.573 1.00 98.38 151 ALA A O 1
ATOM 1160 N N . GLU A 1 152 ? -7.146 -9.516 -8.229 1.00 98.12 152 GLU A N 1
ATOM 1161 C CA . GLU A 1 152 ? -7.587 -8.627 -9.295 1.00 98.12 152 GLU A CA 1
ATOM 1162 C C . GLU A 1 152 ? -9.007 -8.109 -9.088 1.00 98.12 152 GLU A C 1
ATOM 1164 O O . GLU A 1 152 ? -9.228 -6.904 -9.155 1.00 98.12 152 GLU A O 1
ATOM 1169 N N . ARG A 1 153 ? -9.966 -8.998 -8.800 1.00 97.94 153 ARG A N 1
ATOM 1170 C CA . ARG A 1 153 ? -11.375 -8.614 -8.623 1.00 97.94 153 ARG A CA 1
ATOM 1171 C C . ARG A 1 153 ? -11.537 -7.568 -7.521 1.00 97.94 153 ARG A C 1
ATOM 1173 O O . ARG A 1 153 ? -12.377 -6.681 -7.649 1.00 97.94 153 ARG A O 1
ATOM 1180 N N . PHE A 1 154 ? -10.758 -7.664 -6.444 1.00 98.31 154 PHE A N 1
ATOM 1181 C CA . PHE A 1 154 ? -10.811 -6.697 -5.350 1.00 98.31 154 PHE A CA 1
ATOM 1182 C C . PHE A 1 154 ? -10.043 -5.407 -5.659 1.00 98.31 154 PHE A C 1
ATOM 1184 O O . PHE A 1 154 ? -10.596 -4.331 -5.428 1.00 98.31 154 PHE A O 1
ATOM 1191 N N . TYR A 1 155 ? -8.842 -5.464 -6.244 1.00 98.62 155 TYR A N 1
ATOM 1192 C CA . TYR A 1 155 ? -8.152 -4.236 -6.660 1.00 98.62 155 TYR A CA 1
ATOM 1193 C C . TYR A 1 155 ? -8.924 -3.472 -7.744 1.00 98.62 155 TYR A C 1
ATOM 1195 O O . TYR A 1 155 ? -8.964 -2.243 -7.697 1.00 98.62 155 TYR A O 1
ATOM 1203 N N . ASP A 1 156 ? -9.585 -4.164 -8.678 1.00 98.19 156 ASP A N 1
ATOM 1204 C CA . ASP A 1 156 ? -10.456 -3.541 -9.680 1.00 98.19 156 ASP A CA 1
ATOM 1205 C C . ASP A 1 156 ? -11.588 -2.759 -9.000 1.00 98.19 156 ASP A C 1
ATOM 1207 O O . ASP A 1 156 ? -11.863 -1.625 -9.394 1.00 98.19 156 ASP A O 1
ATOM 1211 N N . LYS A 1 157 ? -12.192 -3.297 -7.925 1.00 98.25 157 LYS A N 1
ATOM 1212 C CA . LYS A 1 157 ? -13.182 -2.557 -7.125 1.00 98.25 157 LYS A CA 1
ATOM 1213 C C . LYS A 1 157 ? -12.585 -1.286 -6.533 1.00 98.25 157 LYS A C 1
ATOM 1215 O O . LYS A 1 157 ? -13.184 -0.228 -6.709 1.00 98.25 157 LYS A O 1
ATOM 1220 N N . VAL A 1 158 ? -11.410 -1.355 -5.900 1.00 98.19 158 VAL A N 1
ATOM 1221 C CA . VAL A 1 158 ? -10.720 -0.160 -5.368 1.00 98.19 158 VAL A CA 1
ATOM 1222 C C . VAL A 1 158 ? -10.479 0.865 -6.482 1.00 98.19 158 VAL A C 1
ATOM 1224 O O . VAL A 1 158 ? -10.750 2.052 -6.307 1.00 98.19 158 VAL A O 1
ATOM 1227 N N . ALA A 1 159 ? -10.055 0.413 -7.663 1.00 96.94 159 ALA A N 1
ATOM 1228 C CA . ALA A 1 159 ? -9.758 1.277 -8.801 1.00 96.94 159 ALA A CA 1
ATOM 1229 C C . ALA A 1 159 ? -10.982 2.034 -9.358 1.00 96.94 159 ALA A C 1
ATOM 1231 O O . ALA A 1 159 ? -10.797 3.054 -10.038 1.00 96.94 159 ALA A O 1
ATOM 1232 N N . THR A 1 160 ? -12.211 1.578 -9.066 1.00 96.56 160 THR A N 1
ATOM 1233 C CA . THR A 1 160 ? -13.448 2.295 -9.432 1.00 96.56 160 THR A CA 1
ATOM 1234 C C . THR A 1 160 ? -13.704 3.543 -8.581 1.00 96.56 160 THR A C 1
ATOM 1236 O O . THR A 1 160 ? -14.370 4.468 -9.048 1.00 96.56 160 THR A O 1
ATOM 1239 N N . PHE A 1 161 ? -13.133 3.632 -7.375 1.00 95.69 161 PHE A N 1
ATOM 1240 C CA . PHE A 1 161 ? -13.284 4.792 -6.498 1.00 95.69 161 PHE A CA 1
ATOM 1241 C C . PHE A 1 161 ? -12.290 5.887 -6.890 1.00 95.69 161 PHE A C 1
ATOM 1243 O O . PHE A 1 161 ? -11.187 5.971 -6.357 1.00 95.69 161 PHE A O 1
ATOM 1250 N N . ALA A 1 162 ? -12.678 6.741 -7.841 1.00 91.06 162 ALA A N 1
ATOM 1251 C CA . ALA A 1 162 ? -11.794 7.746 -8.441 1.00 91.06 162 ALA A CA 1
ATOM 1252 C C . ALA A 1 162 ? -11.090 8.676 -7.431 1.00 91.06 162 ALA A C 1
ATOM 1254 O O . ALA A 1 162 ? -9.975 9.103 -7.701 1.00 91.06 162 ALA A O 1
ATOM 1255 N N . GLN A 1 163 ? -11.730 8.965 -6.293 1.00 91.31 163 GLN A N 1
ATOM 1256 C CA . GLN A 1 163 ? -11.218 9.862 -5.246 1.00 91.31 163 GLN A CA 1
ATOM 1257 C C . GLN A 1 163 ? -10.615 9.118 -4.040 1.00 91.31 163 GLN A C 1
ATOM 1259 O O . GLN A 1 163 ? -10.200 9.756 -3.077 1.00 91.31 163 GLN A O 1
ATOM 1264 N N . ALA A 1 164 ? -10.588 7.779 -4.052 1.00 93.94 164 ALA A N 1
ATOM 1265 C CA . ALA A 1 16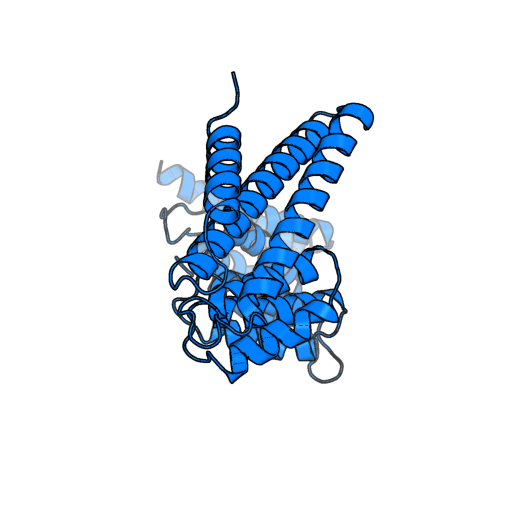4 ? -10.006 7.014 -2.954 1.00 93.94 164 ALA A CA 1
ATOM 1266 C C . ALA A 1 164 ? -8.481 7.159 -2.947 1.00 93.94 164 ALA A C 1
ATOM 1268 O O . ALA A 1 164 ? -7.826 6.995 -3.979 1.00 93.94 164 ALA A O 1
ATOM 1269 N N . ARG A 1 165 ? -7.906 7.400 -1.765 1.00 93.75 165 ARG A N 1
ATOM 1270 C CA . ARG A 1 165 ? -6.452 7.519 -1.573 1.00 93.75 165 ARG A CA 1
ATOM 1271 C C . ARG A 1 165 ? -5.718 6.223 -1.936 1.00 93.75 165 ARG A C 1
ATOM 1273 O O . ARG A 1 165 ? -4.563 6.254 -2.342 1.00 93.75 165 ARG A O 1
ATOM 1280 N N . GLU A 1 166 ? -6.393 5.089 -1.807 1.00 95.12 166 GLU A N 1
ATOM 1281 C CA . GLU A 1 166 ? -5.897 3.746 -2.095 1.00 95.12 166 GLU A CA 1
ATOM 1282 C C . GLU A 1 166 ? -5.813 3.449 -3.595 1.00 95.12 166 GLU A C 1
ATOM 1284 O O . GLU A 1 166 ? -5.122 2.514 -4.004 1.00 95.12 166 GLU A O 1
ATOM 1289 N N . ARG A 1 167 ? -6.514 4.222 -4.434 1.00 97.06 167 ARG A N 1
ATOM 1290 C CA . ARG A 1 167 ? -6.646 3.931 -5.863 1.00 97.06 167 ARG A CA 1
ATOM 1291 C C . ARG A 1 167 ? -5.297 3.823 -6.583 1.00 97.06 167 ARG A C 1
ATOM 1293 O O . ARG A 1 167 ? -5.128 2.843 -7.312 1.00 97.06 167 ARG A O 1
ATOM 1300 N N . PRO A 1 168 ? -4.326 4.739 -6.410 1.00 97.06 168 PRO A N 1
ATOM 1301 C CA . PRO A 1 168 ? -3.022 4.590 -7.048 1.00 97.06 168 PRO A CA 1
ATOM 1302 C C . PRO A 1 168 ? -2.287 3.316 -6.629 1.00 97.06 168 PRO A C 1
ATOM 1304 O O . PRO A 1 168 ? -1.714 2.629 -7.472 1.00 97.06 168 PRO A O 1
ATOM 1307 N N . TYR A 1 169 ? -2.349 2.952 -5.347 1.00 98.12 169 TYR A N 1
ATOM 1308 C CA . TYR A 1 169 ? -1.736 1.719 -4.856 1.00 98.12 169 TYR A CA 1
ATOM 1309 C C . TYR A 1 169 ? -2.425 0.472 -5.433 1.00 98.12 169 TYR A C 1
ATOM 1311 O O . TYR A 1 169 ? -1.747 -0.458 -5.868 1.00 98.12 169 TYR A O 1
ATOM 1319 N N . ALA A 1 170 ? -3.755 0.477 -5.550 1.00 98.56 170 ALA A N 1
ATOM 1320 C CA . ALA A 1 170 ? -4.488 -0.599 -6.213 1.00 98.56 170 ALA A CA 1
ATOM 1321 C C . ALA A 1 170 ? -4.114 -0.734 -7.698 1.00 98.56 170 ALA A C 1
ATOM 1323 O O . ALA A 1 170 ? -3.914 -1.846 -8.177 1.00 98.56 170 ALA A O 1
ATOM 1324 N N . LEU A 1 171 ? -3.951 0.377 -8.428 1.00 98.56 171 LEU A N 1
ATOM 1325 C CA . LEU A 1 171 ? -3.465 0.350 -9.815 1.00 98.56 171 LEU A CA 1
ATOM 1326 C C . LEU A 1 171 ? -2.046 -0.219 -9.902 1.00 98.56 171 LEU A C 1
ATOM 1328 O O . LEU A 1 171 ? -1.770 -1.059 -10.756 1.00 98.56 171 LEU A O 1
ATOM 1332 N N . TYR A 1 172 ? -1.159 0.193 -8.999 1.00 98.69 172 TYR A N 1
ATOM 1333 C CA . TYR A 1 172 ? 0.192 -0.352 -8.915 1.00 98.69 172 TYR A CA 1
ATOM 1334 C C . TYR A 1 172 ? 0.172 -1.869 -8.687 1.00 98.69 172 TYR A C 1
ATOM 1336 O O . TYR A 1 172 ? 0.833 -2.619 -9.404 1.00 98.69 172 TYR A O 1
ATOM 1344 N N . LYS A 1 173 ? -0.645 -2.354 -7.750 1.00 98.69 173 LYS A N 1
ATOM 1345 C CA . LYS A 1 173 ? -0.792 -3.789 -7.491 1.00 98.69 173 LYS A CA 1
ATOM 1346 C C . LYS A 1 173 ? -1.458 -4.546 -8.637 1.00 98.69 173 LYS A C 1
ATOM 1348 O O . LYS A 1 173 ? -1.032 -5.658 -8.935 1.00 98.69 173 LYS A O 1
ATOM 1353 N N . LEU A 1 174 ? -2.415 -3.947 -9.345 1.00 98.75 174 LEU A N 1
ATOM 1354 C CA . LEU A 1 174 ? -2.964 -4.518 -10.579 1.00 98.75 174 LEU A CA 1
ATOM 1355 C C . LEU A 1 174 ? -1.882 -4.721 -11.642 1.00 98.75 174 LEU A C 1
ATOM 1357 O O . LEU A 1 174 ? -1.933 -5.715 -12.364 1.00 98.75 174 LEU A O 1
ATOM 1361 N N . ALA A 1 175 ? -0.874 -3.845 -11.721 1.00 98.69 175 ALA A N 1
ATOM 1362 C CA . ALA A 1 175 ? 0.261 -4.081 -12.606 1.00 98.69 175 ALA A CA 1
ATOM 1363 C C . ALA A 1 175 ? 0.994 -5.380 -12.247 1.00 98.69 175 ALA A C 1
ATOM 1365 O O . ALA A 1 175 ? 1.205 -6.227 -13.111 1.00 98.69 175 ALA A O 1
ATOM 1366 N N . TRP A 1 176 ? 1.293 -5.584 -10.965 1.00 98.62 176 TRP A N 1
ATOM 1367 C CA . TRP A 1 176 ? 1.919 -6.811 -10.470 1.00 98.62 176 TRP A CA 1
ATOM 1368 C C . TRP A 1 176 ? 1.050 -8.053 -10.673 1.00 98.62 176 TRP A C 1
ATOM 1370 O O . TRP A 1 176 ? 1.552 -9.090 -11.103 1.00 98.62 176 TRP A O 1
ATOM 1380 N N . VAL A 1 177 ? -0.262 -7.943 -10.459 1.00 98.62 177 VAL A N 1
ATOM 1381 C CA . VAL A 1 177 ? -1.215 -9.017 -10.772 1.00 98.62 177 VAL A CA 1
ATOM 1382 C C . VAL A 1 177 ? -1.125 -9.410 -12.246 1.00 98.62 177 VAL A C 1
ATOM 1384 O O . VAL A 1 177 ? -1.101 -10.597 -12.566 1.00 98.62 177 VAL A O 1
ATOM 1387 N N . ARG A 1 178 ? -0.999 -8.437 -13.156 1.00 98.50 178 ARG A N 1
ATOM 1388 C CA . ARG A 1 178 ? -0.820 -8.702 -14.591 1.00 98.50 178 ARG A CA 1
ATOM 1389 C C . ARG A 1 178 ? 0.554 -9.249 -14.952 1.00 98.50 178 ARG A C 1
ATOM 1391 O O . ARG A 1 178 ? 0.643 -10.006 -15.913 1.00 98.50 178 ARG A O 1
ATOM 1398 N N . LEU A 1 179 ? 1.599 -8.934 -14.192 1.00 98.44 179 LEU A N 1
ATOM 1399 C CA . LEU A 1 179 ? 2.929 -9.522 -14.379 1.00 98.44 179 LEU A CA 1
ATOM 1400 C C . LEU A 1 179 ? 3.029 -10.961 -13.865 1.00 98.44 179 LEU A C 1
ATOM 1402 O O . LEU A 1 179 ? 3.831 -11.720 -14.404 1.00 98.44 179 LEU A O 1
ATOM 1406 N N . ASN A 1 180 ? 2.214 -11.342 -12.882 1.00 97.75 180 ASN A N 1
ATOM 1407 C CA . ASN A 1 180 ? 2.151 -12.713 -12.373 1.00 97.75 180 ASN A CA 1
ATOM 1408 C C . ASN A 1 180 ? 1.180 -13.581 -13.188 1.00 97.75 180 ASN A C 1
ATOM 1410 O O . ASN A 1 180 ? 1.504 -14.711 -13.548 1.00 97.75 180 ASN A O 1
ATOM 1414 N N . GLY A 1 181 ? 0.008 -13.040 -13.527 1.00 96.44 181 GLY A N 1
ATOM 1415 C CA . GLY A 1 181 ? -1.063 -13.784 -14.181 1.00 96.44 181 GLY A CA 1
ATOM 1416 C C . GLY A 1 181 ? -1.694 -14.859 -13.285 1.00 96.44 181 GLY A C 1
ATOM 1417 O O . GLY A 1 181 ? -1.344 -15.046 -12.124 1.00 96.44 181 GLY A O 1
ATOM 1418 N N . SER A 1 182 ? -2.671 -15.567 -13.838 1.00 96.00 182 SER A N 1
ATOM 1419 C CA . SER A 1 182 ? -3.365 -16.709 -13.238 1.00 96.00 182 SER A CA 1
ATOM 1420 C C . SER A 1 182 ? -3.797 -17.685 -14.336 1.00 96.00 182 SER A C 1
ATOM 1422 O O . SER A 1 182 ? -3.692 -17.372 -15.523 1.00 96.00 182 SER A O 1
ATOM 1424 N N . ALA A 1 183 ? -4.344 -18.842 -13.954 1.00 94.31 183 ALA A N 1
ATOM 1425 C CA . ALA A 1 183 ? -4.932 -19.785 -14.908 1.00 94.31 183 ALA A CA 1
ATOM 1426 C C . ALA A 1 183 ? -6.101 -19.173 -15.708 1.00 94.31 183 ALA A C 1
ATOM 1428 O O . ALA A 1 183 ? -6.216 -19.406 -16.908 1.00 94.31 183 ALA A O 1
ATOM 1429 N N . GLU A 1 184 ? -6.947 -18.362 -15.063 1.00 93.75 184 GLU A N 1
ATOM 1430 C CA . GLU A 1 184 ? -8.094 -17.693 -15.704 1.00 93.75 184 GLU A CA 1
ATOM 1431 C C . GLU A 1 184 ? -7.675 -16.497 -16.565 1.00 93.75 184 GLU A C 1
ATOM 1433 O O . GLU A 1 184 ? -8.385 -16.093 -17.488 1.00 93.75 184 GLU A O 1
ATOM 1438 N N . ARG A 1 185 ? -6.536 -15.887 -16.237 1.00 93.75 185 ARG A N 1
ATOM 1439 C CA . ARG A 1 185 ? -6.093 -14.638 -16.842 1.00 93.75 185 ARG A CA 1
ATOM 1440 C C . ARG A 1 185 ? -4.575 -14.623 -16.958 1.00 93.75 185 ARG A C 1
ATOM 1442 O O . ARG A 1 185 ? -3.901 -14.306 -15.976 1.00 93.75 185 ARG A O 1
ATOM 1449 N N . PRO A 1 186 ? -4.043 -14.969 -18.140 1.00 96.19 186 PRO A N 1
ATOM 1450 C CA . PRO A 1 186 ? -2.612 -15.057 -18.362 1.00 96.19 186 PRO A CA 1
ATOM 1451 C C . PRO A 1 186 ? -1.885 -13.743 -18.093 1.00 96.19 186 PRO A C 1
ATOM 1453 O O . PRO A 1 186 ? -2.469 -12.656 -18.114 1.00 96.19 186 PRO A O 1
ATOM 1456 N N . ARG A 1 187 ? -0.579 -13.878 -17.877 1.00 97.69 187 ARG A N 1
ATOM 1457 C CA . ARG A 1 187 ? 0.355 -12.766 -17.749 1.00 97.69 187 ARG A CA 1
ATOM 1458 C C . ARG A 1 187 ? 0.224 -11.798 -18.933 1.00 97.69 187 ARG A C 1
ATOM 1460 O O . ARG A 1 187 ? 0.270 -12.219 -20.086 1.00 97.69 187 ARG A O 1
ATOM 1467 N N . ASP A 1 188 ? 0.102 -10.508 -18.632 1.00 98.31 188 ASP A N 1
ATOM 1468 C CA . ASP A 1 188 ? -0.105 -9.425 -19.597 1.00 98.31 188 ASP A CA 1
ATOM 1469 C C . ASP A 1 188 ? 0.755 -8.195 -19.235 1.00 98.31 188 ASP A C 1
ATOM 1471 O O . ASP A 1 188 ? 0.308 -7.272 -18.543 1.00 98.31 188 ASP A O 1
ATOM 1475 N N . PRO A 1 189 ? 2.016 -8.157 -19.696 1.00 98.31 189 PRO A N 1
ATOM 1476 C CA . PRO A 1 189 ? 2.929 -7.056 -19.396 1.00 98.31 189 PRO A CA 1
ATOM 1477 C C . PRO A 1 189 ? 2.502 -5.734 -20.037 1.00 98.31 189 PRO A C 1
ATOM 1479 O O . PRO A 1 189 ? 2.830 -4.669 -19.516 1.00 98.31 189 PRO A O 1
ATOM 1482 N N . ALA A 1 190 ? 1.753 -5.773 -21.145 1.00 98.38 190 ALA A N 1
ATOM 1483 C CA . ALA A 1 190 ? 1.223 -4.564 -21.768 1.00 98.38 190 ALA A CA 1
ATOM 1484 C C . ALA A 1 190 ? 0.204 -3.898 -20.845 1.00 98.38 190 ALA A C 1
ATOM 1486 O O . ALA A 1 190 ? 0.296 -2.694 -20.588 1.00 98.38 190 ALA A O 1
ATOM 1487 N N . LYS A 1 191 ? -0.697 -4.690 -20.255 1.00 98.31 191 LYS A N 1
ATOM 1488 C CA . LYS A 1 191 ? -1.644 -4.180 -19.263 1.00 98.31 191 LYS A CA 1
ATOM 1489 C C . LYS A 1 191 ? -0.960 -3.717 -17.983 1.00 98.31 191 LYS A C 1
ATOM 1491 O O . LYS A 1 191 ? -1.354 -2.698 -17.417 1.00 98.31 191 LYS A O 1
ATOM 1496 N N . ALA A 1 192 ? 0.087 -4.417 -17.551 1.00 98.62 192 ALA A N 1
ATOM 1497 C CA . ALA A 1 192 ? 0.900 -3.971 -16.426 1.00 98.62 192 ALA A CA 1
ATOM 1498 C C . ALA A 1 192 ? 1.526 -2.592 -16.683 1.00 98.62 192 ALA A C 1
ATOM 1500 O O . ALA A 1 192 ? 1.426 -1.700 -15.839 1.00 98.62 192 ALA A O 1
ATOM 1501 N N . LEU A 1 193 ? 2.095 -2.384 -17.876 1.00 98.44 193 LEU A N 1
ATOM 1502 C CA . LEU A 1 193 ? 2.662 -1.099 -18.277 1.00 98.44 193 LEU A CA 1
ATOM 1503 C C . LEU A 1 193 ? 1.605 0.013 -18.280 1.00 98.44 193 LEU A C 1
ATOM 1505 O O . LEU A 1 193 ? 1.877 1.109 -17.795 1.00 98.44 193 LEU A O 1
ATOM 1509 N N . GLU A 1 194 ? 0.394 -0.257 -18.779 1.00 98.00 194 GLU A N 1
ATOM 1510 C CA . GLU A 1 194 ? -0.718 0.703 -18.721 1.00 98.00 194 GLU A CA 1
ATOM 1511 C C . GLU A 1 194 ? -1.035 1.129 -17.282 1.00 98.00 194 GLU A C 1
ATOM 1513 O O . GLU A 1 194 ? -1.197 2.322 -17.014 1.00 98.00 194 GLU A O 1
ATOM 1518 N N . TYR A 1 195 ? -1.108 0.177 -16.350 1.00 98.50 195 TYR A N 1
ATOM 1519 C CA . TYR A 1 195 ? -1.374 0.474 -14.946 1.00 98.50 195 TYR A CA 1
ATOM 1520 C C . TYR A 1 195 ? -0.256 1.294 -14.300 1.00 98.50 195 TYR A C 1
ATOM 1522 O O . TYR A 1 195 ? -0.551 2.310 -13.671 1.00 98.50 195 TYR A O 1
ATOM 1530 N N . LEU A 1 196 ? 1.011 0.932 -14.515 1.00 98.38 196 LEU A N 1
ATOM 1531 C CA . LEU A 1 196 ? 2.149 1.700 -14.000 1.00 98.38 196 LEU A CA 1
ATOM 1532 C C . LEU A 1 196 ? 2.161 3.134 -14.545 1.00 98.38 196 LEU A C 1
ATOM 1534 O O . LEU A 1 196 ? 2.372 4.080 -13.791 1.00 98.38 196 LEU A O 1
ATOM 1538 N N . VAL A 1 197 ? 1.864 3.324 -15.834 1.00 96.88 197 VAL A N 1
ATOM 1539 C CA . VAL A 1 197 ? 1.751 4.667 -16.425 1.00 96.88 197 VAL A CA 1
ATOM 1540 C C . VAL A 1 197 ? 0.627 5.468 -15.768 1.00 96.88 197 VAL A C 1
ATOM 1542 O O . VAL A 1 197 ? 0.826 6.644 -15.468 1.00 96.88 197 VAL A O 1
ATOM 1545 N N . ARG A 1 198 ? -0.526 4.848 -15.487 1.00 96.31 198 ARG A N 1
ATOM 1546 C CA . ARG A 1 198 ? -1.619 5.520 -14.767 1.00 96.31 198 ARG A CA 1
ATOM 1547 C C . ARG A 1 198 ? -1.195 5.954 -13.366 1.00 96.31 198 ARG A C 1
ATOM 1549 O O . ARG A 1 198 ? -1.534 7.063 -12.983 1.00 96.31 198 ARG A O 1
ATOM 1556 N N . VAL A 1 199 ? -0.431 5.136 -12.640 1.00 96.56 199 VAL A N 1
ATOM 1557 C CA . VAL A 1 199 ? 0.120 5.501 -11.319 1.00 96.56 199 VAL A CA 1
ATOM 1558 C C . VAL A 1 199 ? 1.037 6.721 -11.418 1.00 96.56 199 VAL A C 1
ATOM 1560 O O . VAL A 1 199 ? 0.934 7.636 -10.605 1.00 96.56 199 VAL A O 1
ATOM 1563 N N . LEU A 1 200 ? 1.909 6.769 -12.429 1.00 94.44 200 LEU A N 1
ATOM 1564 C CA . LEU A 1 200 ? 2.833 7.891 -12.633 1.00 94.44 200 LEU A CA 1
ATOM 1565 C C . LEU A 1 200 ? 2.124 9.207 -12.975 1.00 94.44 200 LEU A C 1
ATOM 1567 O O . LEU A 1 200 ? 2.627 10.272 -12.629 1.00 94.44 200 LEU A O 1
ATOM 1571 N N . GLN A 1 201 ? 0.969 9.129 -13.635 1.00 90.88 201 GLN A N 1
ATOM 1572 C CA . GLN A 1 201 ? 0.175 10.287 -14.050 1.00 90.88 201 GLN A CA 1
ATOM 1573 C C . GLN A 1 201 ? -0.865 10.724 -13.008 1.00 90.88 201 GLN A C 1
ATOM 1575 O O . GLN A 1 201 ? -1.438 11.803 -13.141 1.00 90.88 201 GLN A O 1
ATOM 1580 N N . ASP A 1 202 ? -1.128 9.901 -11.993 1.00 89.81 202 ASP A N 1
ATOM 1581 C CA . ASP A 1 202 ? -2.103 10.199 -10.949 1.00 89.81 202 ASP A CA 1
ATOM 1582 C C . ASP A 1 202 ? -1.504 11.155 -9.903 1.00 89.81 202 ASP A C 1
ATOM 1584 O O . ASP A 1 202 ? -0.467 10.875 -9.290 1.00 89.81 202 ASP A O 1
ATOM 1588 N N . THR A 1 203 ? -2.161 12.298 -9.693 1.00 85.88 203 THR A N 1
ATOM 1589 C CA . THR A 1 203 ? -1.750 13.305 -8.704 1.00 85.88 203 THR A CA 1
ATOM 1590 C C . THR A 1 203 ? -1.965 12.836 -7.268 1.00 85.88 203 THR A C 1
ATOM 1592 O O . THR A 1 203 ? -1.294 13.344 -6.372 1.00 85.88 203 THR A O 1
ATOM 1595 N N . ALA A 1 204 ? -2.848 11.856 -7.042 1.00 88.31 204 ALA A N 1
ATOM 1596 C CA . ALA A 1 204 ? -3.069 11.252 -5.731 1.00 88.31 204 ALA A CA 1
ATOM 1597 C C . ALA A 1 204 ? -1.975 10.243 -5.343 1.00 88.31 204 ALA A C 1
ATOM 1599 O O . ALA A 1 204 ? -1.892 9.857 -4.177 1.00 88.31 204 ALA A O 1
ATOM 1600 N N . SER A 1 205 ? -1.131 9.809 -6.287 1.00 89.69 205 SER A N 1
ATOM 1601 C CA . SER A 1 205 ? 0.035 8.981 -5.965 1.00 89.69 205 SER A CA 1
ATOM 1602 C C . SER A 1 205 ? 0.971 9.734 -5.021 1.00 89.69 205 SER A C 1
ATOM 1604 O O . SER A 1 205 ? 1.195 10.933 -5.181 1.00 89.69 205 SER A O 1
ATOM 1606 N N . ASP A 1 206 ? 1.584 9.049 -4.063 1.00 90.75 206 ASP A N 1
ATOM 1607 C CA . ASP A 1 206 ? 2.680 9.638 -3.296 1.00 90.75 206 ASP A CA 1
ATOM 1608 C C . ASP A 1 206 ? 4.028 9.471 -4.026 1.00 90.75 206 ASP A C 1
ATOM 1610 O O . ASP A 1 206 ? 4.165 8.721 -5.001 1.00 90.75 206 ASP A O 1
ATOM 1614 N N . ALA A 1 207 ? 5.049 10.191 -3.558 1.00 90.00 207 ALA A N 1
ATOM 1615 C CA . ALA A 1 207 ? 6.360 10.217 -4.199 1.00 90.00 207 ALA A CA 1
ATOM 1616 C C . ALA A 1 207 ? 7.089 8.860 -4.158 1.00 90.00 207 ALA A C 1
ATOM 1618 O O . ALA A 1 207 ? 7.840 8.542 -5.084 1.00 90.00 207 ALA A O 1
ATOM 1619 N N . ASN A 1 208 ? 6.878 8.051 -3.113 1.00 92.12 208 ASN A N 1
ATOM 1620 C CA . ASN A 1 208 ? 7.505 6.735 -2.996 1.00 92.12 208 ASN A CA 1
ATOM 1621 C C . ASN A 1 208 ? 6.849 5.745 -3.957 1.00 92.12 208 ASN A C 1
ATOM 1623 O O . ASN A 1 208 ? 7.565 5.040 -4.669 1.00 92.12 208 ASN A O 1
ATOM 1627 N N . LEU A 1 209 ? 5.516 5.750 -4.049 1.00 95.19 209 LEU A N 1
ATOM 1628 C CA . LEU A 1 209 ? 4.794 4.922 -5.013 1.00 95.19 209 LEU A CA 1
ATOM 1629 C C . LEU A 1 209 ? 5.155 5.292 -6.458 1.00 95.19 209 LEU A C 1
ATOM 1631 O O . LEU A 1 209 ? 5.405 4.405 -7.275 1.00 95.19 209 LEU A O 1
ATOM 1635 N N . ARG A 1 210 ? 5.270 6.592 -6.773 1.00 93.31 210 ARG A N 1
ATOM 1636 C CA . ARG A 1 210 ? 5.770 7.034 -8.086 1.00 93.31 210 ARG A CA 1
ATOM 1637 C C . ARG A 1 210 ? 7.185 6.533 -8.348 1.00 93.31 210 ARG A C 1
ATOM 1639 O O . ARG A 1 210 ? 7.447 6.011 -9.428 1.00 93.31 210 ARG A O 1
ATOM 1646 N N .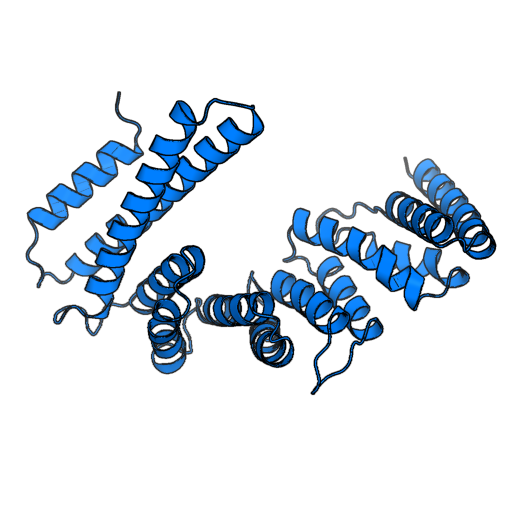 ARG A 1 211 ? 8.095 6.644 -7.375 1.00 92.56 211 ARG A N 1
ATOM 1647 C CA . ARG A 1 211 ? 9.471 6.141 -7.514 1.00 92.56 211 ARG A CA 1
ATOM 1648 C C . ARG A 1 211 ? 9.498 4.632 -7.777 1.00 92.56 211 ARG A C 1
ATOM 1650 O O . ARG A 1 211 ? 10.235 4.202 -8.663 1.00 92.56 211 ARG A O 1
ATOM 1657 N N . ALA A 1 212 ? 8.688 3.855 -7.057 1.00 95.81 212 ALA A N 1
ATOM 1658 C CA . ALA A 1 212 ? 8.546 2.416 -7.275 1.00 95.81 212 ALA A CA 1
ATOM 1659 C C . ALA A 1 212 ? 8.031 2.119 -8.691 1.00 95.81 212 ALA A C 1
ATOM 1661 O O . ALA A 1 212 ? 8.692 1.421 -9.456 1.00 95.81 212 ALA A O 1
ATOM 1662 N N . ALA A 1 213 ? 6.936 2.762 -9.107 1.00 97.25 213 ALA A N 1
ATOM 1663 C CA . ALA A 1 213 ? 6.388 2.589 -10.449 1.00 97.25 213 ALA A CA 1
ATOM 1664 C C . ALA A 1 213 ? 7.391 2.971 -11.556 1.00 97.25 213 ALA A C 1
ATOM 1666 O O . ALA A 1 213 ? 7.480 2.274 -12.564 1.00 97.25 213 ALA A O 1
ATOM 1667 N N . ARG A 1 214 ? 8.200 4.029 -11.375 1.00 95.56 214 ARG A N 1
ATOM 1668 C CA . ARG A 1 214 ? 9.255 4.405 -12.339 1.00 95.56 214 ARG A CA 1
ATOM 1669 C C . ARG A 1 214 ? 10.294 3.298 -12.511 1.00 95.56 214 ARG A C 1
ATOM 1671 O O . ARG A 1 214 ? 10.738 3.069 -13.634 1.00 95.56 214 ARG A O 1
ATOM 1678 N N . ARG A 1 215 ? 10.674 2.624 -11.422 1.00 96.31 215 ARG A N 1
ATOM 1679 C CA . ARG A 1 215 ? 11.605 1.487 -11.452 1.00 96.31 215 ARG A CA 1
ATOM 1680 C C . ARG A 1 215 ? 10.981 0.274 -12.131 1.00 96.31 215 ARG A C 1
ATOM 1682 O O . ARG A 1 215 ? 11.622 -0.307 -13.002 1.00 96.31 215 ARG A O 1
ATOM 1689 N N . ASP A 1 216 ? 9.730 -0.036 -11.817 1.00 98.25 216 ASP A N 1
ATOM 1690 C CA . ASP A 1 216 ? 9.043 -1.223 -12.341 1.00 98.25 216 ASP A CA 1
ATOM 1691 C C . ASP A 1 216 ? 8.671 -1.107 -13.821 1.00 98.25 216 ASP A C 1
ATOM 1693 O O . ASP A 1 216 ? 8.598 -2.111 -14.528 1.00 98.25 216 ASP A O 1
ATOM 1697 N N . VAL A 1 217 ? 8.509 0.112 -14.345 1.00 98.12 217 VAL A N 1
ATOM 1698 C CA . VAL A 1 217 ? 8.330 0.326 -15.790 1.00 98.12 217 VAL A CA 1
ATOM 1699 C C . VAL A 1 217 ? 9.538 -0.177 -16.587 1.00 98.12 217 VAL A C 1
ATOM 1701 O O . VAL A 1 217 ? 9.365 -0.604 -17.727 1.00 98.12 217 VAL A O 1
ATOM 1704 N N . ILE A 1 218 ? 10.750 -0.140 -16.025 1.00 98.19 218 ILE A N 1
ATOM 1705 C CA . ILE A 1 218 ? 11.987 -0.475 -16.743 1.00 98.19 218 ILE A CA 1
ATOM 1706 C C . ILE A 1 218 ? 12.007 -1.930 -17.235 1.00 98.19 218 ILE A C 1
ATOM 1708 O O . ILE A 1 218 ? 12.074 -2.115 -18.454 1.00 98.19 218 ILE A O 1
ATOM 1712 N N . PRO A 1 219 ? 11.922 -2.963 -16.371 1.00 97.94 219 PRO A N 1
ATOM 1713 C CA . PRO A 1 219 ? 11.942 -4.352 -16.829 1.00 97.94 219 PRO A CA 1
ATOM 1714 C C . PRO A 1 219 ? 10.756 -4.676 -17.746 1.00 97.94 219 PRO A C 1
ATOM 1716 O O . PRO A 1 219 ? 10.927 -5.380 -18.739 1.00 97.94 219 PRO A O 1
ATOM 1719 N N . VAL A 1 220 ? 9.579 -4.093 -17.490 1.00 98.31 220 VAL A N 1
ATOM 1720 C CA . VAL A 1 220 ? 8.409 -4.271 -18.363 1.00 98.31 220 VAL A CA 1
ATOM 1721 C C . VAL A 1 220 ? 8.679 -3.689 -19.754 1.00 98.31 220 VAL A C 1
ATOM 1723 O O . VAL A 1 220 ? 8.395 -4.333 -20.762 1.00 98.31 220 VAL A O 1
ATOM 1726 N N . TYR A 1 221 ? 9.285 -2.501 -19.841 1.00 98.31 221 TYR A N 1
ATOM 1727 C CA . TYR A 1 221 ? 9.640 -1.886 -21.120 1.00 98.31 221 TYR A CA 1
ATOM 1728 C C . TYR A 1 221 ? 10.757 -2.644 -21.846 1.00 98.31 221 TYR A C 1
ATOM 1730 O O . TYR A 1 221 ? 10.735 -2.698 -23.072 1.00 98.31 221 TYR A O 1
ATOM 1738 N N . VAL A 1 222 ? 11.721 -3.241 -21.138 1.00 98.19 222 VAL A N 1
ATOM 1739 C CA . VAL A 1 222 ? 12.717 -4.124 -21.771 1.00 98.19 222 VAL A CA 1
ATOM 1740 C C . VAL A 1 222 ? 12.017 -5.285 -22.470 1.00 98.19 222 VAL A C 1
ATOM 1742 O O . VAL A 1 222 ? 12.359 -5.615 -23.604 1.00 98.19 222 VAL A O 1
ATOM 1745 N N . GLU A 1 223 ? 11.014 -5.876 -21.828 1.00 97.19 223 GLU A N 1
ATOM 1746 C CA . GLU A 1 223 ? 10.324 -7.046 -22.358 1.00 97.19 223 GLU A CA 1
ATOM 1747 C C . GLU A 1 223 ? 9.474 -6.744 -23.599 1.00 97.19 223 GLU A C 1
ATOM 1749 O O . GLU A 1 223 ? 9.598 -7.433 -24.611 1.00 97.19 223 GLU A O 1
ATOM 1754 N N . ILE A 1 224 ? 8.618 -5.719 -23.542 1.00 97.25 224 ILE A N 1
ATOM 1755 C CA . ILE A 1 224 ? 7.609 -5.472 -24.595 1.00 97.25 224 ILE A CA 1
ATOM 1756 C C . ILE A 1 224 ? 7.843 -4.188 -25.393 1.00 97.25 224 ILE A C 1
ATOM 1758 O O . ILE A 1 224 ? 7.171 -3.921 -26.395 1.00 97.25 224 ILE A O 1
ATOM 1762 N N . GLY A 1 225 ? 8.736 -3.332 -24.908 1.00 95.69 225 GLY A N 1
ATOM 1763 C CA . GLY A 1 225 ? 8.964 -2.005 -25.449 1.00 95.69 225 GLY A CA 1
ATOM 1764 C C . GLY A 1 225 ? 9.808 -2.020 -26.716 1.00 95.69 225 GLY A C 1
ATOM 1765 O O . GLY A 1 225 ? 10.444 -2.999 -27.101 1.00 95.69 225 GLY A O 1
ATOM 1766 N N . ARG A 1 226 ? 9.820 -0.869 -27.393 1.00 97.38 226 ARG A N 1
ATOM 1767 C CA . ARG A 1 226 ? 10.668 -0.640 -28.569 1.00 97.38 226 ARG A CA 1
ATOM 1768 C C . ARG A 1 226 ? 11.764 0.358 -28.197 1.00 97.38 226 ARG A C 1
ATOM 1770 O O . ARG A 1 226 ? 11.415 1.506 -27.900 1.00 97.38 226 ARG A O 1
ATOM 1777 N N . PRO A 1 227 ? 13.056 -0.008 -28.247 1.00 96.81 227 PRO A N 1
ATOM 1778 C CA . PRO A 1 227 ? 14.160 0.882 -27.872 1.00 96.81 227 PRO A CA 1
ATOM 1779 C C . PRO A 1 227 ? 14.116 2.231 -28.598 1.00 96.81 227 PRO A C 1
ATOM 1781 O O . PRO A 1 227 ? 14.214 3.281 -27.972 1.00 96.81 227 PRO A O 1
ATOM 1784 N N . ALA A 1 228 ? 13.811 2.222 -29.900 1.00 96.69 228 ALA A N 1
ATOM 1785 C CA . ALA A 1 228 ? 13.684 3.437 -30.711 1.00 96.69 228 ALA A CA 1
ATOM 1786 C C . ALA A 1 228 ? 12.574 4.405 -30.245 1.00 96.69 228 ALA A C 1
ATOM 1788 O O . ALA A 1 228 ? 12.613 5.588 -30.569 1.00 96.69 228 ALA A O 1
ATOM 1789 N N . LYS A 1 229 ? 11.577 3.926 -29.488 1.00 97.06 229 LYS A N 1
ATOM 1790 C CA . LYS A 1 229 ? 10.479 4.746 -28.944 1.00 97.06 229 LYS A CA 1
ATOM 1791 C C . LYS A 1 229 ? 10.696 5.163 -27.485 1.00 97.06 229 LYS A C 1
ATOM 1793 O O . LYS A 1 229 ? 9.908 5.959 -26.976 1.00 97.06 229 LYS A O 1
ATOM 1798 N N . ALA A 1 230 ? 11.746 4.664 -26.827 1.00 96.25 230 ALA A N 1
ATOM 1799 C CA . ALA A 1 230 ? 11.957 4.855 -25.394 1.00 96.25 230 ALA A CA 1
ATOM 1800 C C . ALA A 1 230 ? 12.047 6.339 -25.026 1.00 96.25 230 ALA A C 1
ATOM 1802 O O . ALA A 1 230 ? 11.314 6.791 -24.157 1.00 96.25 230 ALA A O 1
ATOM 1803 N N . ALA A 1 231 ? 12.849 7.127 -25.748 1.00 93.56 231 ALA A N 1
ATOM 1804 C CA . ALA A 1 231 ? 13.020 8.553 -25.462 1.00 93.56 231 ALA A CA 1
ATOM 1805 C C . ALA A 1 231 ? 11.683 9.314 -25.394 1.00 93.56 231 ALA A C 1
ATOM 1807 O O . ALA A 1 231 ? 11.426 10.062 -24.455 1.00 93.56 231 ALA A O 1
ATOM 1808 N N . ALA A 1 232 ? 10.806 9.096 -26.379 1.00 94.00 232 ALA A N 1
ATOM 1809 C CA . ALA A 1 232 ? 9.497 9.739 -26.422 1.00 94.00 232 ALA A CA 1
ATOM 1810 C C . ALA A 1 232 ? 8.560 9.216 -25.323 1.00 94.00 232 ALA A C 1
ATOM 1812 O O . ALA A 1 232 ? 7.808 9.995 -24.738 1.00 94.00 232 ALA A O 1
ATOM 1813 N N . PHE A 1 233 ? 8.609 7.911 -25.043 1.00 95.56 233 PHE A N 1
ATOM 1814 C CA . PHE A 1 233 ? 7.804 7.278 -24.004 1.00 95.56 233 PHE A CA 1
ATOM 1815 C C . PHE A 1 233 ? 8.190 7.766 -22.603 1.00 95.56 233 PHE A C 1
ATOM 1817 O O . PHE A 1 233 ? 7.331 8.293 -21.901 1.00 95.56 233 PHE A O 1
ATOM 1824 N N . PHE A 1 234 ? 9.466 7.652 -22.224 1.00 94.50 234 PHE A N 1
ATOM 1825 C CA . PHE A 1 234 ? 9.957 8.016 -20.894 1.00 94.50 234 PHE A CA 1
ATOM 1826 C C . PHE A 1 234 ? 9.801 9.509 -20.623 1.00 94.50 234 PHE A C 1
ATOM 1828 O O . PHE A 1 234 ? 9.320 9.872 -19.558 1.00 94.50 234 PHE A O 1
ATOM 1835 N N . ARG A 1 235 ? 10.030 10.374 -21.619 1.00 90.94 235 ARG A N 1
ATOM 1836 C CA . ARG A 1 235 ? 9.750 11.812 -21.487 1.00 90.94 235 ARG A CA 1
ATOM 1837 C C . ARG A 1 235 ? 8.298 12.112 -21.099 1.00 90.94 235 ARG A C 1
ATOM 1839 O O . ARG A 1 235 ? 8.058 13.040 -20.342 1.00 90.94 235 ARG A O 1
ATOM 1846 N N . ARG A 1 236 ? 7.329 11.341 -21.606 1.00 90.81 236 ARG A N 1
ATOM 1847 C CA . ARG A 1 236 ? 5.900 11.541 -21.307 1.00 90.81 236 ARG A CA 1
ATOM 1848 C C . ARG A 1 236 ? 5.521 11.129 -19.881 1.00 90.81 236 ARG A C 1
ATOM 1850 O O . ARG A 1 236 ? 4.531 11.630 -19.367 1.00 90.81 236 ARG A O 1
ATOM 1857 N N . ILE A 1 237 ? 6.248 10.188 -19.281 1.00 92.31 237 ILE A N 1
ATOM 1858 C CA . ILE A 1 237 ? 5.889 9.587 -17.981 1.00 92.31 237 ILE A CA 1
ATOM 1859 C C . ILE A 1 237 ? 6.838 9.988 -16.845 1.00 92.31 237 ILE A C 1
ATOM 1861 O O . ILE A 1 237 ? 6.597 9.653 -15.689 1.00 92.31 237 ILE A O 1
ATOM 1865 N N . ALA A 1 238 ? 7.937 10.662 -17.177 1.00 88.06 238 ALA A N 1
ATOM 1866 C CA . ALA A 1 238 ? 8.960 11.065 -16.227 1.00 88.06 238 ALA A CA 1
ATOM 1867 C C . ALA A 1 238 ? 8.618 12.348 -15.467 1.00 88.06 238 ALA A C 1
ATOM 1869 O O . ALA A 1 238 ? 9.225 12.600 -14.430 1.00 88.06 238 ALA A O 1
ATOM 1870 N N . GLU A 1 239 ? 7.688 13.157 -15.978 1.00 87.75 239 GLU A N 1
ATOM 1871 C CA . GLU A 1 239 ? 7.215 14.344 -15.276 1.00 87.75 239 GLU A CA 1
ATOM 1872 C C . GLU A 1 239 ? 6.401 13.933 -14.050 1.00 87.75 239 GLU A C 1
ATOM 1874 O O . GLU A 1 239 ? 5.450 13.157 -14.138 1.00 87.75 239 GLU A O 1
ATOM 1879 N N . ASP A 1 240 ? 6.803 14.426 -12.887 1.00 84.25 240 ASP A N 1
ATOM 1880 C CA . ASP A 1 240 ? 6.020 14.334 -11.672 1.00 84.25 240 ASP A CA 1
ATOM 1881 C C . ASP A 1 240 ? 4.866 15.348 -11.759 1.00 84.25 240 ASP A C 1
ATOM 1883 O O . ASP A 1 240 ? 5.123 16.554 -11.751 1.00 84.25 240 ASP A O 1
ATOM 1887 N N . PRO A 1 241 ? 3.600 14.900 -11.817 1.00 83.94 241 PRO A N 1
ATOM 1888 C CA . PRO A 1 241 ? 2.465 15.789 -12.066 1.00 83.94 241 PRO A CA 1
ATOM 1889 C C . PRO A 1 241 ? 2.196 16.771 -10.913 1.00 83.94 241 PRO A C 1
ATOM 1891 O O . PRO A 1 241 ? 1.436 17.719 -11.078 1.00 83.94 241 PRO A O 1
ATOM 1894 N N . THR A 1 242 ? 2.808 16.555 -9.745 1.00 80.94 242 THR A N 1
ATOM 1895 C CA . THR A 1 242 ? 2.705 17.438 -8.573 1.00 80.94 242 THR A CA 1
ATOM 1896 C C . THR A 1 242 ? 3.793 18.506 -8.529 1.00 80.94 242 THR A C 1
ATOM 1898 O O . THR A 1 242 ? 3.543 19.601 -8.034 1.00 80.94 242 THR A O 1
ATOM 1901 N N . THR A 1 243 ? 5.002 18.206 -9.008 1.00 83.12 243 THR A N 1
ATOM 1902 C CA . THR A 1 243 ? 6.166 19.107 -8.880 1.00 83.12 243 THR A CA 1
ATOM 1903 C C . THR A 1 243 ? 6.675 19.655 -10.213 1.00 83.12 243 THR A C 1
ATOM 1905 O O . THR A 1 243 ? 7.494 20.569 -10.213 1.00 83.12 243 THR A O 1
ATOM 1908 N N . GLY A 1 244 ? 6.250 19.086 -11.345 1.00 80.75 244 GLY A N 1
ATOM 1909 C CA . GLY A 1 244 ? 6.772 19.395 -12.681 1.00 80.75 244 GLY A CA 1
ATOM 1910 C C . GLY A 1 244 ?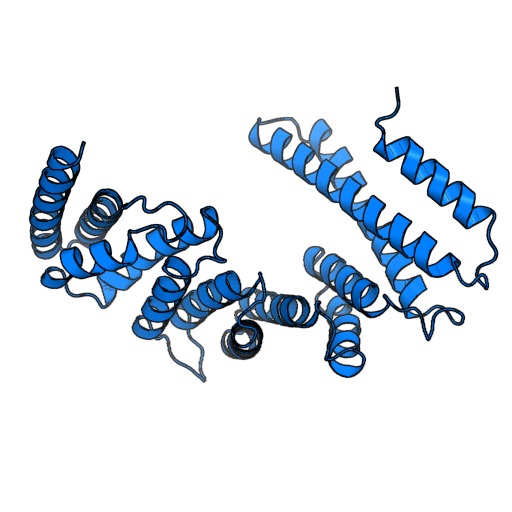 8.214 18.922 -12.914 1.00 80.75 244 GLY A C 1
ATOM 1911 O O . GLY A 1 244 ? 8.765 19.101 -14.002 1.00 80.75 244 GLY A O 1
ATOM 1912 N N . ARG A 1 245 ? 8.858 18.307 -11.910 1.00 82.75 245 ARG A N 1
ATOM 1913 C CA . ARG A 1 245 ? 10.201 17.738 -12.045 1.00 82.75 245 ARG A CA 1
ATOM 1914 C C . ARG A 1 245 ? 10.158 16.567 -13.023 1.00 82.75 245 ARG A C 1
ATOM 1916 O O . ARG A 1 245 ? 9.274 15.724 -12.943 1.00 82.75 245 ARG A O 1
ATOM 1923 N N . THR A 1 246 ? 11.146 16.489 -13.908 1.00 86.25 246 THR A N 1
ATOM 1924 C CA . THR A 1 246 ? 11.278 15.411 -14.895 1.00 86.25 246 THR A CA 1
ATOM 1925 C C . THR A 1 246 ? 12.467 14.518 -14.557 1.00 86.25 246 THR A C 1
ATOM 1927 O O . THR A 1 246 ? 13.570 15.010 -14.346 1.00 86.25 246 THR A O 1
ATOM 1930 N N . ASP A 1 247 ? 12.240 13.204 -14.512 1.00 88.12 247 ASP A N 1
ATOM 1931 C CA . ASP A 1 247 ? 13.270 12.189 -14.233 1.00 88.12 247 ASP A CA 1
ATOM 1932 C C . ASP A 1 247 ? 13.634 11.357 -15.493 1.00 88.12 247 ASP A C 1
ATOM 1934 O O . ASP A 1 247 ? 14.027 10.195 -15.397 1.00 88.12 247 ASP A O 1
ATOM 1938 N N . ASP A 1 248 ? 13.480 11.905 -16.710 1.00 92.81 248 ASP A N 1
ATOM 1939 C CA . ASP A 1 248 ? 13.618 11.130 -17.959 1.00 92.81 248 ASP A CA 1
ATOM 1940 C C . ASP A 1 248 ? 15.061 10.682 -18.211 1.00 92.81 248 ASP A C 1
ATOM 1942 O O . ASP A 1 248 ? 15.280 9.553 -18.649 1.00 92.81 248 ASP A O 1
ATOM 1946 N N . VAL A 1 249 ? 16.040 11.527 -17.874 1.00 94.69 249 VAL A N 1
ATOM 1947 C CA . VAL A 1 249 ? 17.474 11.189 -17.889 1.00 94.69 249 VAL A CA 1
ATOM 1948 C C . VAL A 1 249 ? 17.758 9.983 -16.989 1.00 94.69 249 VAL A C 1
ATOM 1950 O O . VAL A 1 249 ? 18.376 9.012 -17.424 1.00 94.69 249 VAL A O 1
ATOM 1953 N N . GLU A 1 250 ? 17.263 10.007 -15.752 1.00 94.88 250 GLU A N 1
ATOM 1954 C CA . GLU A 1 250 ? 17.495 8.940 -14.777 1.00 94.88 250 GLU A CA 1
ATOM 1955 C C . GLU A 1 250 ? 16.857 7.616 -15.236 1.00 94.88 250 GLU A C 1
ATOM 1957 O O . GLU A 1 250 ? 17.518 6.573 -15.260 1.00 94.88 250 GLU A O 1
ATOM 1962 N N . MET A 1 251 ? 15.603 7.664 -15.699 1.00 96.81 251 MET A N 1
ATOM 1963 C CA . MET A 1 251 ? 14.893 6.486 -16.207 1.00 96.81 251 MET A CA 1
ATOM 1964 C C . MET A 1 251 ? 15.551 5.898 -17.465 1.00 96.81 251 MET A C 1
ATOM 1966 O O . MET A 1 251 ? 15.650 4.676 -17.590 1.00 96.81 251 MET A O 1
ATOM 1970 N N . LEU A 1 252 ? 16.036 6.735 -18.391 1.00 97.69 252 LEU A N 1
ATOM 1971 C CA . LEU A 1 252 ? 16.796 6.274 -19.561 1.00 97.69 252 LEU A CA 1
ATOM 1972 C C . LEU A 1 252 ? 18.132 5.638 -19.153 1.00 97.69 252 LEU A C 1
ATOM 1974 O O . LEU A 1 252 ? 18.535 4.644 -19.759 1.00 97.69 252 LEU A O 1
ATOM 1978 N N . GLY A 1 253 ? 18.786 6.154 -18.110 1.00 97.69 253 GLY A N 1
ATOM 1979 C CA . GLY A 1 253 ? 19.975 5.544 -17.515 1.00 97.69 253 GLY A CA 1
ATOM 1980 C C . GLY A 1 253 ? 19.708 4.129 -16.995 1.00 97.69 253 GLY A C 1
ATOM 1981 O O . GLY A 1 253 ? 20.442 3.200 -17.337 1.00 97.69 253 GLY A O 1
ATOM 1982 N N . TRP A 1 254 ? 18.621 3.935 -16.240 1.00 98.06 254 TRP A N 1
ATOM 1983 C CA . TRP A 1 254 ? 18.218 2.604 -15.766 1.00 98.06 254 TRP A CA 1
ATOM 1984 C C . TRP A 1 254 ? 17.845 1.668 -16.909 1.00 98.06 254 TRP A C 1
ATOM 1986 O O . TRP A 1 254 ? 18.236 0.505 -16.893 1.00 98.06 254 TRP A O 1
A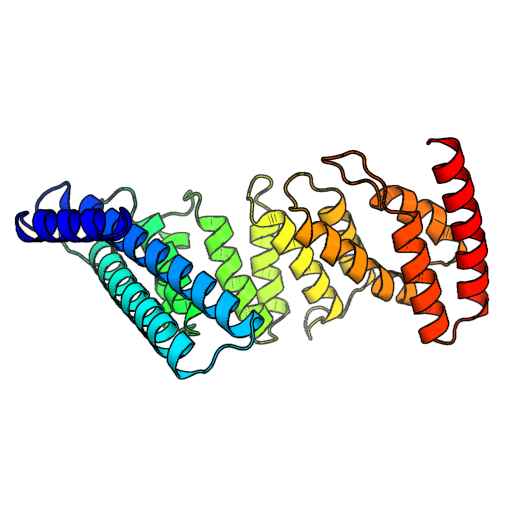TOM 1996 N N . LEU A 1 255 ? 17.128 2.165 -17.918 1.00 98.38 255 LEU A N 1
ATOM 1997 C CA . LEU A 1 255 ? 16.760 1.363 -19.081 1.00 98.38 255 LEU A CA 1
ATOM 1998 C C . LEU A 1 255 ? 17.986 0.910 -19.874 1.00 98.38 255 LEU A C 1
ATOM 2000 O O . LEU A 1 255 ? 18.039 -0.239 -20.309 1.00 98.38 255 LEU A O 1
ATOM 2004 N N . ARG A 1 256 ? 18.972 1.795 -20.060 1.00 98.31 256 ARG A N 1
ATOM 2005 C CA . ARG A 1 256 ? 20.238 1.443 -20.708 1.00 98.31 256 ARG A CA 1
ATOM 2006 C C . ARG A 1 256 ? 20.910 0.302 -19.952 1.00 98.31 256 ARG A C 1
ATOM 2008 O O . ARG A 1 256 ? 21.253 -0.693 -20.581 1.00 98.31 256 ARG A O 1
ATOM 2015 N N . GLN A 1 257 ? 21.054 0.444 -18.633 1.00 98.25 257 GLN A N 1
ATOM 2016 C CA . GLN A 1 257 ? 21.663 -0.583 -17.789 1.00 98.25 257 GLN A CA 1
ATOM 2017 C C . GLN A 1 257 ? 20.900 -1.908 -17.891 1.00 98.25 257 GLN A C 1
ATOM 2019 O O . GLN A 1 257 ? 21.505 -2.938 -18.156 1.00 98.25 257 GLN A O 1
ATOM 2024 N N . ALA A 1 258 ? 19.569 -1.875 -17.808 1.00 98.06 258 ALA A N 1
ATOM 2025 C CA . ALA A 1 258 ? 18.744 -3.074 -17.902 1.00 98.06 258 ALA A CA 1
ATOM 2026 C C . ALA A 1 258 ? 18.880 -3.798 -19.256 1.00 98.06 258 ALA A C 1
ATOM 2028 O O . ALA A 1 258 ? 18.878 -5.027 -19.297 1.00 98.06 258 ALA A O 1
ATOM 2029 N N . TYR A 1 259 ? 19.033 -3.073 -20.373 1.00 98.31 259 TYR A N 1
ATOM 2030 C CA . TYR A 1 259 ? 19.334 -3.706 -21.663 1.00 98.31 259 TYR A CA 1
ATOM 2031 C C . TYR A 1 259 ? 20.736 -4.327 -21.704 1.00 98.31 259 TYR A C 1
ATOM 2033 O O . TYR A 1 259 ? 20.886 -5.392 -22.299 1.00 98.31 259 TYR A O 1
ATOM 2041 N N . GLN A 1 260 ? 21.740 -3.702 -21.080 1.00 97.94 260 GLN A N 1
ATOM 2042 C CA . GLN A 1 260 ? 23.097 -4.263 -20.978 1.00 97.94 260 GLN A CA 1
ATOM 2043 C C . GLN A 1 260 ? 23.096 -5.549 -20.147 1.00 97.94 260 GLN A C 1
ATOM 2045 O O . GLN A 1 260 ? 23.625 -6.565 -20.589 1.00 97.94 260 GLN A O 1
ATOM 2050 N N . ASP A 1 261 ? 22.425 -5.532 -18.996 1.00 97.69 261 ASP A N 1
ATOM 2051 C CA . ASP A 1 261 ? 22.305 -6.695 -18.111 1.00 97.69 261 ASP A CA 1
ATOM 2052 C C . ASP A 1 261 ? 21.569 -7.861 -18.799 1.00 97.69 261 ASP A C 1
ATOM 2054 O O . ASP A 1 261 ? 21.865 -9.027 -18.552 1.00 97.69 261 ASP A O 1
ATOM 2058 N N . ALA A 1 262 ? 20.646 -7.554 -19.718 1.00 97.06 262 ALA A N 1
ATOM 2059 C CA . ALA A 1 262 ? 19.951 -8.533 -20.554 1.00 97.06 262 ALA A CA 1
ATOM 2060 C C . ALA A 1 262 ? 20.755 -8.996 -21.792 1.00 97.06 262 ALA A C 1
ATOM 2062 O O . ALA A 1 262 ? 20.216 -9.733 -22.620 1.00 97.06 262 ALA A O 1
ATOM 2063 N N . GLY A 1 263 ? 22.003 -8.542 -21.974 1.00 97.38 263 GLY A N 1
ATOM 2064 C CA . GLY A 1 263 ? 22.845 -8.862 -23.137 1.00 97.38 263 GLY A CA 1
ATOM 2065 C C . GLY A 1 263 ? 22.368 -8.240 -24.456 1.00 97.38 263 GLY A C 1
ATOM 2066 O O . GLY A 1 263 ? 22.739 -8.693 -25.539 1.00 97.38 263 GLY A O 1
ATOM 2067 N N . ARG A 1 264 ? 21.511 -7.213 -24.399 1.00 97.75 264 ARG A N 1
ATOM 2068 C CA . ARG A 1 264 ? 20.918 -6.535 -25.563 1.00 97.75 264 ARG A CA 1
ATOM 2069 C C . ARG A 1 264 ? 21.700 -5.270 -25.913 1.00 97.75 264 ARG A C 1
ATOM 2071 O O . ARG A 1 264 ? 21.162 -4.161 -25.911 1.00 97.75 264 ARG A O 1
ATOM 2078 N N . ASP A 1 265 ? 22.975 -5.435 -26.256 1.00 96.75 265 ASP A N 1
ATOM 2079 C CA . ASP A 1 265 ? 23.921 -4.325 -26.460 1.00 96.75 265 ASP A CA 1
ATOM 2080 C C . ASP A 1 265 ? 23.505 -3.344 -27.565 1.00 96.75 265 ASP A C 1
ATOM 2082 O O . ASP A 1 265 ? 23.663 -2.128 -27.426 1.00 96.75 265 ASP A O 1
ATOM 2086 N N . ALA A 1 266 ? 22.924 -3.847 -28.659 1.00 97.81 266 ALA A N 1
ATOM 2087 C CA . ALA A 1 266 ? 22.426 -2.999 -29.743 1.00 97.81 266 ALA A CA 1
ATOM 2088 C C . ALA A 1 266 ? 21.305 -2.059 -29.264 1.00 97.81 266 ALA A C 1
ATOM 2090 O O . ALA A 1 266 ? 21.276 -0.878 -29.622 1.00 97.81 266 ALA A O 1
ATOM 2091 N N . ASP A 1 267 ? 20.418 -2.562 -28.406 1.00 98.12 267 ASP A N 1
ATOM 2092 C CA . ASP A 1 267 ? 19.328 -1.781 -27.829 1.00 98.12 267 ASP A CA 1
ATOM 2093 C C . ASP A 1 267 ? 19.862 -0.796 -26.789 1.00 98.12 267 ASP A C 1
ATOM 2095 O O . ASP A 1 267 ? 19.488 0.379 -26.806 1.00 98.12 267 ASP A O 1
ATOM 2099 N N . ALA A 1 268 ? 20.818 -1.220 -25.958 1.00 97.94 268 ALA A N 1
ATOM 2100 C CA . ALA A 1 268 ? 21.522 -0.334 -25.039 1.00 97.94 268 ALA A CA 1
ATOM 2101 C C . ALA A 1 268 ? 22.210 0.830 -25.774 1.00 97.94 268 ALA A C 1
ATOM 2103 O O . ALA A 1 268 ? 22.128 1.971 -25.321 1.00 97.94 268 ALA A O 1
ATOM 2104 N N . ALA A 1 269 ? 22.816 0.597 -26.943 1.00 98.06 269 ALA A N 1
ATOM 2105 C CA . ALA A 1 269 ? 23.409 1.654 -27.766 1.00 98.06 269 ALA A CA 1
ATOM 2106 C C . ALA A 1 269 ? 22.362 2.649 -28.305 1.00 98.06 269 ALA A C 1
ATOM 2108 O O . ALA A 1 269 ? 22.628 3.853 -28.390 1.00 98.06 269 ALA A O 1
ATOM 2109 N N . VAL A 1 270 ? 21.152 2.180 -28.639 1.00 98.06 270 VAL A N 1
ATOM 2110 C CA . VAL A 1 270 ? 20.019 3.064 -28.971 1.00 98.06 270 VAL A CA 1
ATOM 2111 C C . VAL A 1 270 ? 19.655 3.935 -27.769 1.00 98.06 270 VAL A C 1
ATOM 2113 O O . VAL A 1 270 ? 19.515 5.150 -27.933 1.00 98.06 270 VAL A O 1
ATOM 2116 N N . ILE A 1 271 ? 19.559 3.350 -26.572 1.00 98.31 271 ILE A N 1
ATOM 2117 C CA . ILE A 1 271 ? 19.225 4.104 -25.357 1.00 98.31 271 ILE A CA 1
ATOM 2118 C C . ILE A 1 271 ? 20.342 5.080 -24.965 1.00 98.31 271 ILE A C 1
ATOM 2120 O O . ILE A 1 271 ? 20.035 6.205 -24.589 1.00 98.31 271 ILE A O 1
ATOM 2124 N N . SER A 1 272 ? 21.620 4.731 -25.135 1.00 97.88 272 SER A N 1
ATOM 2125 C CA . SER A 1 272 ? 22.753 5.635 -24.873 1.00 97.88 272 SER A CA 1
ATOM 2126 C C . SER A 1 272 ? 22.677 6.927 -25.689 1.00 97.88 272 SER A C 1
ATOM 2128 O O . SER A 1 272 ? 22.909 8.009 -25.154 1.00 97.88 272 SER A O 1
ATOM 2130 N N . ARG A 1 273 ? 22.298 6.838 -26.972 1.00 97.56 273 ARG A N 1
ATOM 2131 C CA . ARG A 1 273 ? 22.076 8.029 -27.810 1.00 97.56 273 ARG A CA 1
ATOM 2132 C C . ARG A 1 273 ? 20.910 8.870 -27.290 1.00 97.56 273 ARG A C 1
ATOM 2134 O O . ARG A 1 273 ? 21.046 10.079 -27.141 1.00 97.56 273 ARG A O 1
ATOM 2141 N N . ALA A 1 274 ? 19.792 8.223 -26.955 1.00 96.38 274 ALA A N 1
ATOM 2142 C CA . ALA A 1 274 ? 18.625 8.898 -26.387 1.00 96.38 274 ALA A CA 1
ATOM 2143 C C . ALA A 1 274 ? 18.926 9.598 -25.050 1.00 96.38 274 ALA A C 1
ATOM 2145 O O . ALA A 1 274 ? 18.425 10.699 -24.813 1.00 96.38 274 ALA A O 1
ATOM 2146 N N . LEU A 1 275 ? 19.737 8.968 -24.198 1.00 96.44 275 LEU A N 1
ATOM 2147 C CA . LEU A 1 275 ? 20.182 9.506 -22.916 1.00 96.44 275 LEU A CA 1
ATOM 2148 C C . LEU A 1 275 ? 21.043 10.756 -23.114 1.00 96.44 275 LEU A C 1
ATOM 2150 O O . LEU A 1 275 ? 20.715 11.800 -22.559 1.00 96.44 275 LEU A O 1
ATOM 2154 N N . ALA A 1 276 ? 22.057 10.691 -23.981 1.00 96.44 276 ALA A N 1
ATOM 2155 C CA . ALA A 1 276 ? 22.906 11.844 -24.283 1.00 96.44 276 ALA A CA 1
ATOM 2156 C C . ALA A 1 276 ? 22.090 13.035 -24.823 1.00 96.44 276 ALA A C 1
ATOM 2158 O O . ALA A 1 276 ? 22.365 14.193 -24.503 1.00 96.44 276 ALA A O 1
ATOM 2159 N N . ASP A 1 277 ? 21.067 12.774 -25.643 1.00 94.19 277 ASP A N 1
ATOM 2160 C CA . ASP A 1 277 ? 20.151 13.812 -26.123 1.00 94.19 277 ASP A CA 1
ATOM 2161 C C . ASP A 1 277 ? 19.311 14.420 -24.988 1.00 94.19 277 ASP A C 1
ATOM 2163 O O . ASP A 1 277 ? 19.023 15.617 -25.011 1.00 94.19 277 ASP A O 1
ATOM 2167 N N . ALA A 1 278 ? 18.882 13.608 -24.018 1.00 92.50 278 ALA A N 1
ATOM 2168 C CA . ALA A 1 278 ? 18.130 14.065 -22.851 1.00 92.50 278 ALA A CA 1
ATOM 2169 C C . ALA A 1 278 ? 18.991 14.926 -21.919 1.00 92.50 278 ALA A C 1
ATOM 2171 O O . ALA A 1 278 ? 18.559 16.015 -21.543 1.00 92.50 278 ALA A O 1
ATOM 2172 N N . GLU A 1 279 ? 20.226 14.511 -21.643 1.00 93.56 279 GLU A N 1
ATOM 2173 C CA . GLU A 1 279 ? 21.191 15.258 -20.825 1.00 93.56 279 GLU A CA 1
ATOM 2174 C C . GLU A 1 279 ? 21.490 16.640 -21.414 1.00 93.56 279 GLU A C 1
ATOM 2176 O O . GLU A 1 279 ? 21.430 17.643 -20.703 1.00 93.56 279 GLU A O 1
ATOM 2181 N N . ARG A 1 280 ? 21.717 16.731 -22.735 1.00 93.44 280 ARG A N 1
ATOM 2182 C CA . ARG A 1 280 ? 21.927 18.027 -23.407 1.00 93.44 280 ARG A CA 1
ATOM 2183 C C . ARG A 1 280 ? 20.721 18.955 -23.278 1.00 93.44 280 ARG A C 1
ATOM 2185 O O . ARG A 1 280 ? 20.894 20.158 -23.104 1.00 93.44 280 ARG A O 1
ATOM 2192 N N . ARG A 1 281 ? 19.498 18.418 -23.347 1.00 88.31 281 ARG A N 1
ATOM 2193 C CA . ARG A 1 281 ? 18.274 19.213 -23.147 1.00 88.31 281 ARG A CA 1
ATOM 2194 C C . ARG A 1 281 ? 18.125 19.684 -21.705 1.00 88.31 281 ARG A C 1
ATOM 2196 O O . ARG A 1 281 ? 17.697 20.814 -21.504 1.00 88.31 281 ARG A O 1
ATOM 2203 N N . ALA A 1 282 ? 18.441 18.834 -20.731 1.00 85.31 282 ALA A N 1
ATOM 2204 C CA . ALA A 1 282 ? 18.370 19.186 -19.316 1.00 85.31 282 ALA A CA 1
ATOM 2205 C C . ALA A 1 282 ? 19.391 20.280 -18.966 1.00 85.31 282 ALA A C 1
ATOM 2207 O O . ALA A 1 282 ? 19.027 21.272 -18.343 1.00 85.31 282 ALA A O 1
ATOM 2208 N N . GLY A 1 283 ? 20.629 20.156 -19.458 1.00 83.00 283 GLY A N 1
ATOM 2209 C CA . GLY A 1 283 ? 21.684 21.153 -19.255 1.00 83.00 283 GLY A CA 1
ATOM 2210 C C . GLY A 1 283 ? 21.435 22.498 -19.945 1.00 83.00 283 GLY A C 1
ATOM 2211 O O . GLY A 1 283 ? 21.975 23.501 -19.511 1.00 83.00 283 GLY A O 1
ATOM 2212 N N . ALA A 1 284 ? 20.601 22.547 -20.989 1.00 73.06 284 ALA A N 1
ATOM 2213 C CA . ALA A 1 284 ? 20.206 23.796 -21.648 1.00 73.06 284 ALA A CA 1
ATOM 2214 C C . ALA A 1 284 ? 19.030 24.524 -20.959 1.00 73.06 284 ALA A C 1
ATOM 2216 O O . ALA A 1 284 ? 18.661 25.617 -21.387 1.00 73.06 284 ALA A O 1
ATOM 2217 N N . ARG A 1 285 ? 18.391 23.902 -19.957 1.00 61.12 285 ARG A N 1
ATOM 2218 C CA . ARG A 1 285 ? 17.255 24.463 -19.198 1.00 61.12 285 ARG A CA 1
ATOM 2219 C C . ARG A 1 285 ? 17.638 24.973 -17.804 1.00 61.12 285 ARG A C 1
ATOM 2221 O O . ARG A 1 285 ? 16.787 25.589 -17.166 1.00 61.12 285 ARG A O 1
ATOM 2228 N N . GLY A 1 286 ? 18.844 24.656 -17.330 1.00 53.12 286 GLY A N 1
ATOM 2229 C CA . GLY A 1 286 ? 19.418 25.158 -16.076 1.00 53.12 286 GLY A CA 1
ATOM 2230 C C . GLY A 1 286 ? 20.290 26.375 -16.323 1.00 53.12 286 GLY A C 1
ATOM 2231 O O . GLY A 1 286 ? 20.343 27.223 -15.411 1.00 53.12 286 GLY A O 1
#

Sequence (286 aa):
MASPSHDELRNLRRLIAATEPSDADYPEMLLRLADRLVEDSRHKEEVAAGLVGAGAAAREVEPLEAAATALRAEAAALYAEIIDGPHYAHFRATDVALYELAAIRSAAGDHVGMREPLLRLVRDFPQSPRIPSAYLLFADYYFSAGEMAHAERFYDKVATFAQARERPYALYKLAWVRLNGSAERPRDPAKALEYLVRVLQDTASDANLRRAARRDVIPVYVEIGRPAKAAAFFRRIAEDPTTGRTDDVEMLGWLRQAYQDAGRDADAAVISRALADAERRAGARG

Radius of gyration: 23.99 Å; Cα contacts (8 Å, |Δi|>4): 347; chains: 1; bounding box: 51×45×66 Å

Secondary structure (DSSP, 8-state):
---HHHHHHHHHHHHHHTS-TTSTTHHHHHHHHHHHHHHHHHHHHHHHHHHHHTT--HHHHHHHHHHHHHHHHHHHHHHHHHHH-TT-TT-TTHHHHHHHHHHHHHHTT-TTTTHHHHHHHHHH-TT-TTHHHHHHHHHHHHHHTT-HHHHHHHHHHHHH-TT-TTHHHHHHHHHHHHHH--SSS---HHHHHHHHHHHHH-TTS-HHHHHHHHHHHHHHHHHH--GGGHHHHHHHHSB-TTT--B-HHHHHHHHHHHHHHTT-HHHHHHHHHHHHHHHHHHHTT-

Solvent-accessible surface area (backbone atoms only — not comparable to full-atom values): 14966 Å² total; per-residue (Å²): 130,80,57,77,67,59,58,51,55,54,50,50,53,53,49,55,75,74,48,60,78,78,44,89,59,38,60,57,53,40,47,55,50,22,54,50,28,44,51,56,15,52,52,29,44,52,52,28,52,51,37,55,76,70,68,55,60,63,88,74,31,53,64,31,49,51,50,19,51,53,30,42,55,52,20,39,51,38,25,49,45,44,68,69,34,89,77,34,86,78,49,90,56,44,58,55,31,25,47,53,36,19,50,54,26,47,76,71,66,35,63,72,71,18,45,59,34,42,51,47,29,56,72,78,38,72,83,45,90,56,50,51,59,48,31,41,54,55,13,53,50,27,45,74,71,66,38,28,67,60,12,43,60,24,23,53,54,23,50,69,39,84,84,45,79,58,21,39,59,26,32,43,48,47,15,52,37,22,62,67,23,37,95,94,45,67,60,32,54,67,62,15,48,52,25,31,50,51,27,36,65,39,71,77,38,52,74,66,59,35,53,51,36,60,57,57,46,39,65,48,39,68,74,76,49,53,58,93,48,41,58,67,52,41,56,72,58,27,40,36,76,84,74,70,49,67,45,33,50,60,53,36,51,53,40,23,50,53,26,46,77,68,70,35,54,73,48,19,55,49,30,50,53,46,30,57,57,40,48,56,54,54,66,73,73,110

Nearest PDB structures (foldseek):
  9hmf-assembly1_K  TM=5.892E-01  e=2.726E-02  Campylobacter jejuni
  6y4l-assembly1_A  TM=4.421E-01  e=8.480E-03  Homo sapiens
  4gyo-assembly3_B  TM=4.351E-01  e=3.805E-02  Bacillus subtilis subsp. subtilis str. 168
  8rte-assembly1_A  TM=3.536E-01  e=9.525E-02  Bacillus phage phi105
  5cwn-assembly1_A  TM=2.368E-01  e=8.061E-02  synthetic construct

Foldseek 3Di:
DDDPLVVVLVVLVVVLVVDDCLDPCNLVSLLVNLVSLQVQLVVLVVVLVVCVVVVHDPVVNVVSNVSSLVSLVSSLVSLVCCQPPPNNPPPPCNLVSLLSNLVSCLVVVVPVRSPPSLVCSCVVPVPDLCVLVSLCSQLVVCVVVVVLVRNLVSLVVNCVPVPRLCNLVSLQVPLVSLCSADPVGHRDLVSSLVSLLVSLQDLSRDPVSNVVSLLVNQVSCLVPNDLLCLLVVQQVRQQRNNPRDGCSLVSLVSNLVVCVVVVNPVSSVSSVVSNVVVVVVVVVVD